Protein AF-A0A972B6D1-F1 (afdb_monomer)

Solvent-accessible surface area (backbone atoms only — not comparable to full-atom values): 11052 Å² total; per-residue (Å²): 121,69,66,64,56,53,55,52,52,54,53,53,54,54,52,55,59,58,60,70,69,70,82,72,85,88,87,78,94,74,92,80,85,84,88,83,87,83,84,87,82,92,78,93,71,96,64,94,57,68,57,58,54,57,48,50,53,50,51,52,50,50,52,46,38,72,76,44,68,79,51,44,79,60,34,70,51,78,43,52,58,64,75,78,86,52,78,22,39,41,32,36,36,33,47,81,92,51,95,49,49,39,29,39,34,40,38,48,99,83,47,77,48,77,48,63,80,31,78,85,52,83,37,34,33,55,61,54,59,47,75,17,59,45,81,41,86,81,72,64,29,43,37,38,32,33,23,33,67,87,54,51,26,30,34,41,33,39,38,35,56,48,62,42,80,91,76,67,41,79,46,77,48,79,48,78,40,84,76,43,81,41,128

Radius of gyration: 24.08 Å; Cα contacts (8 Å, |Δi|>4): 270; chains: 1; bounding box: 60×71×48 Å

Nearest PDB structures (foldseek):
  7nsr-assembly1_A  TM=3.237E-01  e=6.252E-01  Homo sapiens
  6l77-assembly1_A  TM=2.929E-01  e=1.179E+00  Brassica napus
  5a0o-assembly1_S  TM=2.665E-01  e=3.391E+00  synthetic construct
  6hjl-assembly2_G  TM=2.556E-01  e=6.392E+00  synthetic construct

pLDDT: mean 78.74, std 20.41, range [26.58, 97.56]

Mean predicted aligned error: 14.57 Å

Foldseek 3Di:
DVVVVVVVVVVVVVVVVVVVVPPDDDDDDDDDDDDDDDDDDDDDDDDPPVVVVVVVVVVQVVLVCVVPVQKDFQEKDWDPQAPPPDIKMKTFIDRPVDDAWTKIWIGDPLGIDIDTPPVDPRFKDQPPGHVQWDFDVVVTWTWGWIAGNPFRWIKIKTWHWHADPVVSDIDIDIDMDGDGTHD

Structure (mmCIF, N/CA/C/O backbone):
data_AF-A0A972B6D1-F1
#
_entry.id   AF-A0A972B6D1-F1
#
loop_
_atom_site.group_PDB
_atom_site.id
_atom_site.type_symbol
_atom_site.label_atom_id
_atom_site.label_alt_id
_atom_site.label_comp_id
_atom_site.label_asym_id
_atom_site.label_entity_id
_atom_site.label_seq_id
_atom_site.pdbx_PDB_ins_code
_atom_site.Cartn_x
_atom_site.Cartn_y
_atom_site.Cartn_z
_atom_site.occupancy
_atom_site.B_iso_or_equiv
_atom_site.auth_seq_id
_atom_site.auth_comp_id
_atom_site.auth_asym_id
_atom_site.auth_atom_id
_atom_site.pdbx_PDB_model_num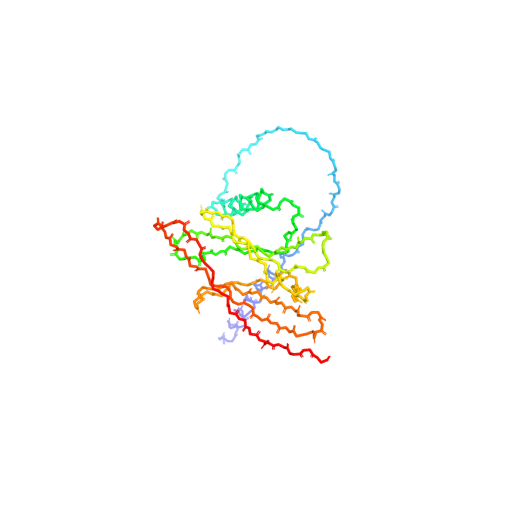
ATOM 1 N N . MET A 1 1 ? 27.428 -55.998 18.112 1.00 59.09 1 MET A N 1
ATOM 2 C CA . MET A 1 1 ? 28.383 -54.966 17.627 1.00 59.09 1 MET A CA 1
ATOM 3 C C . MET A 1 1 ? 27.741 -53.833 16.810 1.00 59.09 1 MET A C 1
ATOM 5 O O . MET A 1 1 ? 28.261 -52.728 16.853 1.00 59.09 1 MET A O 1
ATOM 9 N N . LYS A 1 2 ? 26.613 -54.050 16.109 1.00 61.47 2 LYS A N 1
ATOM 10 C CA . LYS A 1 2 ? 25.928 -53.006 15.311 1.00 61.47 2 LYS A CA 1
ATOM 11 C C . LYS A 1 2 ? 25.292 -51.876 16.147 1.00 61.47 2 LYS A C 1
ATOM 13 O O . LYS A 1 2 ? 25.362 -50.722 15.753 1.00 61.47 2 LYS A O 1
ATOM 18 N N . ILE A 1 3 ? 24.789 -52.188 17.343 1.00 65.12 3 ILE A N 1
ATOM 19 C CA . ILE A 1 3 ? 24.125 -51.215 18.236 1.00 65.12 3 ILE A CA 1
ATOM 20 C C . ILE A 1 3 ? 25.090 -50.122 18.734 1.00 65.12 3 ILE A C 1
ATOM 22 O O . ILE A 1 3 ? 24.717 -48.960 18.824 1.00 65.12 3 ILE A O 1
ATOM 26 N N . ARG A 1 4 ? 26.367 -50.461 18.971 1.00 66.50 4 ARG A N 1
ATOM 27 C CA . ARG A 1 4 ? 27.382 -49.482 19.404 1.00 66.50 4 ARG A CA 1
ATOM 28 C C . ARG A 1 4 ? 27.719 -48.454 18.318 1.00 66.50 4 ARG A C 1
ATOM 30 O O . ARG A 1 4 ? 28.012 -47.314 18.645 1.00 66.50 4 ARG A O 1
ATOM 37 N N . LYS A 1 5 ? 27.641 -48.840 17.037 1.00 70.00 5 LYS A N 1
ATOM 38 C CA . LYS A 1 5 ? 27.845 -47.917 15.908 1.00 70.00 5 LYS A CA 1
ATOM 39 C C . LYS A 1 5 ? 26.656 -46.971 15.727 1.00 70.00 5 LYS A C 1
ATOM 41 O O . LYS A 1 5 ? 26.864 -45.809 15.412 1.00 70.00 5 LYS A O 1
ATOM 46 N N . LEU A 1 6 ? 25.438 -47.452 15.984 1.00 73.75 6 LEU A N 1
ATOM 47 C CA . LEU A 1 6 ? 24.231 -46.628 15.911 1.00 73.75 6 LEU A CA 1
ATOM 48 C C . LEU A 1 6 ? 24.210 -45.551 17.008 1.00 73.75 6 LEU A C 1
ATOM 50 O O . LEU A 1 6 ? 23.924 -44.396 16.720 1.00 73.75 6 LEU A O 1
ATOM 54 N N . LEU A 1 7 ? 24.599 -45.907 18.238 1.00 73.12 7 LEU A N 1
ATOM 55 C CA . LEU A 1 7 ? 24.699 -44.953 19.351 1.00 73.12 7 LEU A CA 1
ATOM 56 C C . LEU A 1 7 ? 25.758 -43.866 19.110 1.00 73.12 7 LEU A C 1
ATOM 58 O O . LEU A 1 7 ? 25.529 -42.712 19.455 1.00 73.12 7 LEU A O 1
ATOM 62 N N . LEU A 1 8 ? 26.885 -44.211 18.477 1.00 74.94 8 LEU A N 1
ATOM 63 C CA . LEU A 1 8 ? 27.935 -43.242 18.147 1.00 74.94 8 LEU A CA 1
ATOM 64 C C . LEU A 1 8 ? 27.463 -42.211 17.106 1.00 74.94 8 LEU A C 1
ATOM 66 O O . LEU A 1 8 ? 27.764 -41.030 17.234 1.00 74.94 8 LEU A O 1
ATOM 70 N N . ILE A 1 9 ? 26.700 -42.646 16.098 1.00 77.88 9 ILE A N 1
ATOM 71 C CA . ILE A 1 9 ? 26.164 -41.757 15.054 1.00 77.88 9 ILE A CA 1
ATOM 72 C C . ILE A 1 9 ? 25.132 -40.790 15.645 1.00 77.88 9 ILE A C 1
ATOM 74 O O . ILE A 1 9 ? 25.196 -39.595 15.372 1.00 77.88 9 ILE A O 1
ATOM 78 N N . ILE A 1 10 ? 24.230 -41.286 16.500 1.00 78.38 10 ILE A N 1
ATOM 79 C CA . ILE A 1 10 ? 23.239 -40.441 17.185 1.00 78.38 10 ILE A CA 1
ATOM 80 C C . ILE A 1 10 ? 23.941 -39.384 18.048 1.00 78.38 10 ILE A C 1
ATOM 82 O O . ILE A 1 10 ? 23.566 -38.217 18.000 1.00 78.38 10 ILE A O 1
ATOM 86 N N . PHE A 1 11 ? 25.004 -39.769 18.763 1.00 78.62 11 PHE A N 1
ATOM 87 C CA . PHE A 1 11 ? 25.774 -38.854 19.607 1.00 78.62 11 PHE A CA 1
ATOM 88 C C . PHE A 1 11 ? 26.452 -37.725 18.808 1.00 78.62 11 PHE A C 1
ATOM 90 O O . PHE A 1 11 ? 26.425 -36.570 19.234 1.00 78.62 11 PHE A O 1
ATOM 97 N N . ILE A 1 12 ? 27.003 -38.030 17.626 1.00 79.56 12 ILE A N 1
ATOM 98 C CA . ILE A 1 12 ? 27.625 -37.026 16.745 1.00 79.56 12 ILE A CA 1
ATOM 99 C C . ILE A 1 12 ? 26.576 -36.039 16.214 1.00 79.56 12 ILE A C 1
ATOM 101 O O . ILE A 1 12 ? 26.820 -34.834 16.219 1.00 79.56 12 ILE A O 1
ATOM 105 N N . ILE A 1 13 ? 25.395 -36.523 15.814 1.00 78.00 13 ILE A N 1
ATOM 106 C CA . ILE A 1 13 ? 24.314 -35.659 15.313 1.00 78.00 13 ILE A CA 1
ATOM 107 C C . ILE A 1 13 ? 23.830 -34.696 16.407 1.00 78.00 13 ILE A C 1
ATOM 109 O O . ILE A 1 13 ? 23.645 -33.512 16.130 1.00 78.00 13 ILE A O 1
ATOM 113 N N . THR A 1 14 ? 23.704 -35.146 17.661 1.00 72.94 14 THR A N 1
ATOM 114 C CA . THR A 1 14 ? 23.328 -34.247 18.767 1.00 72.94 14 THR A CA 1
ATOM 115 C C . THR A 1 14 ? 24.369 -33.168 19.064 1.00 72.94 14 THR A C 1
ATOM 117 O O . THR A 1 14 ? 23.971 -32.069 19.431 1.00 72.94 14 THR A O 1
ATOM 120 N N . ILE A 1 15 ? 25.668 -33.436 18.872 1.00 74.81 15 ILE A N 1
ATOM 121 C CA . ILE A 1 15 ? 26.725 -32.419 19.045 1.00 74.81 15 ILE A CA 1
ATOM 122 C C . ILE A 1 15 ? 26.647 -31.343 17.954 1.00 74.81 15 ILE A C 1
ATOM 124 O O . ILE A 1 15 ? 26.843 -30.164 18.236 1.00 74.81 15 ILE A O 1
ATOM 128 N N . ILE A 1 16 ? 26.348 -31.729 16.710 1.00 69.75 16 ILE A N 1
ATOM 129 C CA . ILE A 1 16 ? 26.222 -30.770 15.602 1.00 69.75 16 ILE A CA 1
ATOM 130 C C . ILE A 1 16 ? 25.038 -29.827 15.848 1.00 69.75 16 ILE A C 1
ATOM 132 O O . ILE A 1 16 ? 25.172 -28.620 15.664 1.00 69.75 16 ILE A O 1
ATOM 136 N N . ILE A 1 17 ? 23.912 -30.354 16.338 1.00 67.50 17 ILE A N 1
ATOM 137 C CA . ILE A 1 17 ? 22.717 -29.549 16.628 1.00 67.50 17 ILE A CA 1
ATOM 138 C C . ILE A 1 17 ? 22.971 -28.550 17.771 1.00 67.50 17 ILE A C 1
ATOM 140 O O . ILE A 1 17 ? 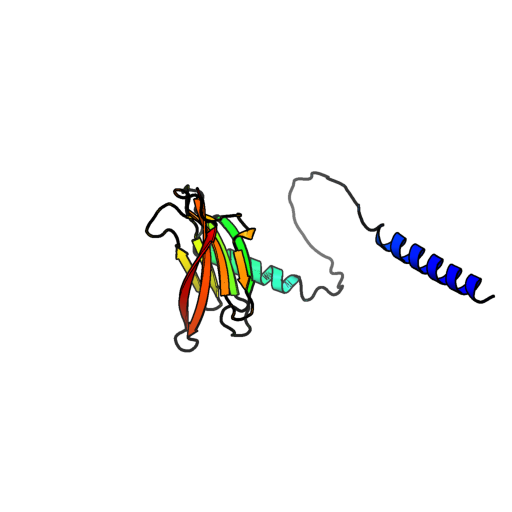22.483 -27.426 17.698 1.00 67.50 17 ILE A O 1
ATOM 144 N N . THR A 1 18 ? 23.760 -28.891 18.799 1.00 62.25 18 THR A N 1
ATOM 145 C CA . THR A 1 18 ? 24.068 -27.947 19.891 1.00 62.25 18 THR A CA 1
ATOM 146 C C . THR A 1 18 ? 25.038 -26.831 19.496 1.00 62.25 18 THR A C 1
ATOM 148 O O . THR A 1 18 ? 24.938 -25.744 20.061 1.00 62.25 18 THR A O 1
ATOM 151 N N . ILE A 1 19 ? 25.923 -27.038 18.513 1.00 62.19 19 ILE A N 1
ATOM 152 C CA . ILE A 1 19 ? 26.834 -25.985 18.014 1.00 62.19 19 ILE A CA 1
ATOM 153 C C . ILE A 1 19 ? 26.069 -24.901 17.231 1.00 62.19 19 ILE A C 1
ATOM 155 O O . ILE A 1 19 ? 26.447 -23.730 17.263 1.00 62.19 19 ILE A O 1
ATOM 159 N N . SER A 1 20 ? 24.950 -25.241 16.584 1.00 57.19 20 SER A N 1
ATOM 160 C CA . SER A 1 20 ? 24.131 -24.266 15.847 1.00 57.19 20 SER A CA 1
ATOM 161 C C . SER A 1 20 ? 23.360 -23.286 16.746 1.00 57.19 20 SER A C 1
ATOM 163 O O . SER A 1 20 ? 22.883 -22.271 16.251 1.00 57.19 20 SER A O 1
ATOM 165 N N . ILE A 1 21 ? 23.259 -23.541 18.057 1.00 57.41 21 ILE A N 1
ATOM 166 C CA . ILE A 1 21 ? 22.501 -22.696 19.004 1.00 57.41 21 ILE A CA 1
ATOM 167 C C . ILE A 1 21 ? 23.409 -21.647 19.687 1.00 57.41 21 ILE A C 1
ATOM 169 O O . ILE A 1 21 ? 22.928 -20.774 20.400 1.00 57.41 21 ILE A O 1
ATOM 173 N N . THR A 1 22 ? 24.728 -21.655 19.447 1.00 52.31 22 THR A N 1
ATOM 174 C CA . THR A 1 22 ? 25.667 -20.689 20.062 1.00 52.31 22 THR A CA 1
ATOM 175 C C . THR A 1 22 ? 25.942 -19.421 19.241 1.00 52.31 22 THR A C 1
ATOM 177 O O . THR A 1 22 ? 26.887 -18.704 19.550 1.00 52.31 22 THR A O 1
ATOM 180 N N . PHE A 1 23 ? 25.114 -19.086 18.244 1.00 49.72 23 PHE A N 1
ATOM 181 C CA . PHE A 1 23 ? 25.188 -17.801 17.522 1.00 49.72 23 PHE A CA 1
ATOM 182 C C . PHE A 1 23 ? 24.052 -16.828 17.885 1.00 49.72 23 PHE A C 1
ATOM 184 O O . PHE A 1 23 ? 23.516 -16.117 17.042 1.00 49.72 23 PHE A O 1
ATOM 191 N N . THR A 1 24 ? 23.716 -16.738 19.172 1.00 53.75 24 THR A N 1
ATOM 192 C CA . THR A 1 24 ? 23.087 -15.531 19.730 1.00 53.75 24 THR A CA 1
ATOM 193 C C . THR A 1 24 ? 24.062 -14.823 20.657 1.00 53.75 24 THR A C 1
ATOM 195 O O . THR A 1 24 ? 24.475 -15.393 21.664 1.00 53.75 24 THR A O 1
ATOM 198 N N . GLY A 1 25 ? 24.333 -13.551 20.363 1.00 39.06 25 GLY A N 1
ATOM 199 C CA . GLY A 1 25 ? 24.637 -12.564 21.396 1.00 39.06 25 GLY A CA 1
ATOM 200 C C . GLY A 1 25 ? 26.016 -11.924 21.310 1.00 39.06 25 GLY A C 1
ATOM 201 O O . GLY A 1 25 ? 26.947 -12.365 21.973 1.00 39.06 25 GLY A O 1
ATOM 202 N N . CYS A 1 26 ? 26.097 -10.782 20.625 1.00 36.19 26 CYS A N 1
ATOM 203 C CA . CYS A 1 26 ? 26.967 -9.707 21.088 1.00 36.19 26 CYS A CA 1
ATOM 204 C C . CYS A 1 26 ? 26.104 -8.470 21.342 1.00 36.19 26 CYS A C 1
ATOM 206 O O . CYS A 1 26 ? 25.612 -7.815 20.428 1.00 36.19 26 CYS A O 1
ATOM 208 N N . ASN A 1 27 ? 25.865 -8.242 22.628 1.00 38.88 27 ASN A N 1
ATOM 209 C CA . ASN A 1 27 ? 25.226 -7.073 23.197 1.00 38.88 27 ASN A CA 1
ATOM 210 C C . ASN A 1 27 ? 26.326 -6.026 23.422 1.00 38.88 27 ASN A C 1
ATOM 212 O O . ASN A 1 27 ? 27.269 -6.316 24.156 1.00 38.88 27 ASN A O 1
ATOM 216 N N . SER A 1 28 ? 26.192 -4.814 22.887 1.00 40.41 28 SER A N 1
ATOM 217 C CA . SER A 1 28 ? 26.729 -3.619 23.551 1.00 40.41 28 SER A CA 1
ATOM 218 C C . SER A 1 28 ? 26.107 -2.356 22.969 1.00 40.41 28 SER A C 1
ATOM 220 O O . SER A 1 28 ? 26.470 -1.880 21.897 1.00 40.41 28 SER A O 1
ATOM 222 N N . SER A 1 29 ? 25.176 -1.798 23.730 1.00 43.12 29 SER A N 1
ATOM 223 C CA . SER A 1 29 ? 24.800 -0.395 23.678 1.00 43.12 29 SER A CA 1
ATOM 224 C C . SER A 1 29 ? 26.009 0.484 24.011 1.00 43.12 29 SER A C 1
ATOM 226 O O . SER A 1 29 ? 26.477 0.471 25.151 1.00 43.12 29 SER A O 1
ATOM 228 N N . GLU A 1 30 ? 26.460 1.297 23.060 1.00 34.62 30 GLU A N 1
ATOM 229 C CA . GLU A 1 30 ? 27.302 2.459 23.336 1.00 34.62 30 GLU A CA 1
ATOM 230 C C . GLU A 1 30 ? 26.741 3.674 22.589 1.00 34.62 30 GLU A C 1
ATOM 232 O O . GLU A 1 30 ? 26.621 3.693 21.366 1.00 34.62 30 GLU A O 1
ATOM 237 N N . LYS A 1 31 ? 26.360 4.697 23.360 1.00 37.62 31 LYS A N 1
ATOM 238 C CA . LYS A 1 31 ? 26.102 6.048 22.860 1.00 37.62 31 LYS A CA 1
ATOM 239 C C . LYS A 1 31 ? 27.368 6.578 22.188 1.00 37.62 31 LYS A C 1
ATOM 241 O O . LYS A 1 31 ? 28.419 6.557 22.826 1.00 37.62 31 LYS A O 1
ATOM 246 N N . ARG A 1 32 ? 27.234 7.216 21.024 1.00 31.44 32 ARG A N 1
ATOM 247 C CA . ARG A 1 32 ? 28.057 8.379 20.663 1.00 31.44 32 ARG A CA 1
ATOM 248 C C . ARG A 1 32 ? 27.376 9.238 19.604 1.00 31.44 32 ARG A C 1
ATOM 250 O O . ARG A 1 32 ? 26.937 8.765 18.567 1.00 31.44 32 ARG A O 1
ATOM 257 N N . GLU A 1 33 ? 27.301 10.513 19.939 1.00 29.59 33 GLU A N 1
ATOM 258 C CA . GLU A 1 33 ? 26.992 11.635 19.070 1.00 29.59 33 GLU A CA 1
ATOM 259 C C . GLU A 1 33 ? 28.315 12.150 18.451 1.00 29.59 33 GLU A C 1
ATOM 261 O O . GLU A 1 33 ? 29.380 11.937 19.036 1.00 29.59 33 GLU A O 1
AT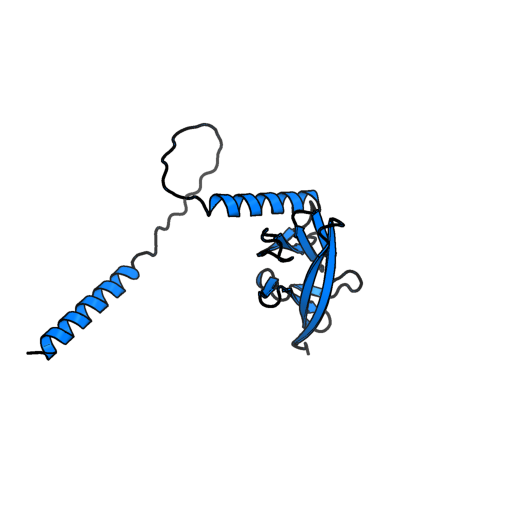OM 266 N N . ILE A 1 34 ? 28.197 12.910 17.351 1.00 32.75 34 ILE A N 1
ATOM 267 C CA . ILE A 1 34 ? 29.149 13.893 16.776 1.00 32.75 34 ILE A CA 1
ATOM 268 C C . ILE A 1 34 ? 29.974 13.474 15.527 1.00 32.75 34 ILE A C 1
ATOM 270 O O . ILE A 1 34 ? 30.977 12.779 15.613 1.00 32.75 34 ILE A O 1
ATOM 274 N N . ILE A 1 35 ? 29.534 14.034 14.384 1.00 34.88 35 ILE A N 1
ATOM 275 C CA . ILE A 1 35 ? 30.252 14.811 13.337 1.00 34.88 35 ILE A CA 1
ATOM 276 C C . ILE A 1 35 ? 31.597 14.283 12.782 1.00 34.88 35 ILE A C 1
ATOM 278 O O . ILE A 1 35 ? 32.602 14.269 13.481 1.00 34.88 35 ILE A O 1
ATOM 282 N N . GLY A 1 36 ? 31.656 14.145 11.445 1.00 26.58 36 GLY A N 1
ATOM 283 C CA . GLY A 1 36 ? 32.774 14.687 10.650 1.00 26.58 36 GLY A CA 1
ATOM 284 C C . GLY A 1 36 ? 33.627 13.714 9.824 1.00 26.58 36 GLY A C 1
ATOM 285 O O . GLY A 1 36 ? 34.559 13.121 10.341 1.00 26.58 36 GLY A O 1
ATOM 286 N N . ASN A 1 37 ? 33.362 13.713 8.512 1.00 30.08 37 ASN A N 1
ATOM 287 C CA . ASN A 1 37 ? 34.279 13.627 7.363 1.00 30.08 37 ASN A CA 1
ATOM 288 C C . ASN A 1 37 ? 35.356 12.524 7.209 1.00 30.08 37 ASN A C 1
ATOM 290 O O . ASN A 1 37 ? 36.312 12.419 7.966 1.00 30.08 37 ASN A O 1
ATOM 294 N N . ASN A 1 38 ? 35.295 11.966 5.991 1.00 30.98 38 ASN A N 1
ATOM 295 C CA . ASN A 1 38 ? 36.375 11.580 5.071 1.00 30.98 38 ASN A CA 1
ATOM 296 C C . ASN A 1 38 ? 37.061 10.206 5.198 1.00 30.98 38 ASN A C 1
ATOM 298 O O . ASN A 1 38 ? 38.017 10.016 5.936 1.00 30.98 38 ASN A O 1
ATOM 302 N N . SER A 1 39 ? 36.643 9.364 4.243 1.00 33.56 39 SER A N 1
ATOM 303 C CA . SER A 1 39 ? 37.447 8.655 3.231 1.00 33.56 39 SER A CA 1
ATOM 304 C C . SER A 1 39 ? 38.296 7.435 3.601 1.00 33.56 39 SER A C 1
ATOM 306 O O . SER A 1 39 ? 39.129 7.476 4.497 1.00 33.56 39 SER A O 1
ATOM 308 N N . SER A 1 40 ? 38.151 6.456 2.694 1.00 36.91 40 SER A N 1
ATOM 309 C CA . SER A 1 40 ? 39.043 5.356 2.293 1.00 36.91 40 SER A CA 1
ATOM 310 C C . SER A 1 40 ? 39.259 4.223 3.296 1.00 36.91 40 SER A C 1
ATOM 312 O O . SER A 1 40 ? 39.967 4.391 4.275 1.00 36.91 40 SER A O 1
ATOM 314 N N . GLU A 1 41 ? 38.739 3.033 2.992 1.00 33.09 41 GLU A N 1
ATOM 315 C CA . GLU A 1 41 ? 39.438 2.027 2.175 1.00 33.09 41 GLU A CA 1
ATOM 316 C C . GLU A 1 41 ? 38.469 0.899 1.777 1.00 33.09 41 GLU A C 1
ATOM 318 O O . GLU A 1 41 ? 37.684 0.410 2.585 1.00 33.09 41 GLU A O 1
ATOM 323 N N . GLU A 1 42 ? 38.501 0.527 0.495 1.00 35.44 42 GLU A N 1
ATOM 324 C CA . GLU A 1 42 ? 37.781 -0.618 -0.061 1.00 35.44 42 GLU A CA 1
ATOM 325 C C . GLU A 1 42 ? 38.370 -1.930 0.473 1.00 35.44 42 GLU A C 1
ATOM 327 O O . GLU A 1 42 ? 39.548 -2.220 0.265 1.00 35.44 42 GLU A O 1
ATOM 332 N N . VAL A 1 43 ? 37.518 -2.783 1.040 1.00 35.62 43 VAL A N 1
ATOM 333 C CA . VAL A 1 43 ? 37.725 -4.235 1.047 1.00 35.62 43 VAL A CA 1
ATOM 334 C C . VAL A 1 43 ? 36.503 -4.853 0.380 1.00 35.62 43 VAL A C 1
ATOM 336 O O . VAL A 1 43 ? 35.390 -4.784 0.891 1.00 35.62 43 VAL A O 1
ATOM 339 N N . LYS A 1 44 ? 36.724 -5.390 -0.821 1.00 44.41 44 LYS A N 1
ATOM 340 C CA . LYS A 1 44 ? 35.732 -6.092 -1.635 1.00 44.41 44 LYS A CA 1
ATOM 341 C C . LYS A 1 44 ? 35.500 -7.487 -1.065 1.00 44.41 44 LYS A C 1
ATOM 343 O O . LYS A 1 44 ? 36.345 -8.357 -1.257 1.00 44.41 44 LYS A O 1
ATOM 348 N N . GLU A 1 45 ? 34.334 -7.712 -0.476 1.00 35.00 45 GLU A N 1
ATOM 349 C CA . GLU A 1 45 ? 33.721 -9.037 -0.394 1.00 35.00 45 GLU A CA 1
ATOM 350 C C . GLU A 1 45 ? 32.243 -8.938 -0.805 1.00 35.00 45 GLU A C 1
ATOM 352 O O . GLU A 1 45 ? 31.505 -8.079 -0.343 1.00 35.00 45 GLU A O 1
ATOM 357 N N . ASN A 1 46 ? 31.887 -9.789 -1.769 1.00 44.09 46 ASN A N 1
ATOM 358 C CA . ASN A 1 46 ? 30.589 -10.040 -2.402 1.00 44.09 46 ASN A CA 1
ATOM 359 C C . ASN A 1 46 ? 29.322 -9.620 -1.626 1.00 44.09 46 ASN A C 1
ATOM 361 O O . ASN A 1 46 ? 28.845 -10.381 -0.789 1.00 44.09 46 ASN A O 1
ATOM 365 N N . ASP A 1 47 ? 28.706 -8.501 -2.028 1.00 36.69 47 ASP A N 1
ATOM 366 C CA . ASP A 1 47 ? 27.398 -8.056 -1.515 1.00 36.69 47 ASP A CA 1
ATOM 367 C C . ASP A 1 47 ? 26.524 -7.424 -2.627 1.00 36.69 47 ASP A C 1
ATOM 369 O O . ASP A 1 47 ? 26.085 -6.275 -2.559 1.00 36.69 47 ASP A O 1
ATOM 373 N N . PHE A 1 48 ? 26.353 -8.152 -3.738 1.00 43.50 48 PHE A N 1
ATOM 374 C CA . PHE A 1 48 ? 25.770 -7.632 -4.990 1.00 43.50 48 PHE A CA 1
ATOM 375 C C . PHE A 1 48 ? 24.262 -7.914 -5.149 1.00 43.50 48 PHE A C 1
ATOM 377 O O . PHE A 1 48 ? 23.792 -8.191 -6.243 1.00 43.50 48 PHE A O 1
ATOM 384 N N . SER A 1 49 ? 23.495 -7.912 -4.060 1.00 53.50 49 SER A N 1
ATOM 385 C CA . SER A 1 49 ? 22.023 -8.016 -4.140 1.00 53.50 49 SER A CA 1
ATOM 386 C C . SER A 1 49 ? 21.324 -7.210 -3.052 1.00 53.50 49 SER A C 1
ATOM 388 O O . SER A 1 49 ? 20.299 -6.603 -3.319 1.00 53.50 49 SER A O 1
ATOM 390 N N . LEU A 1 50 ? 21.918 -7.088 -1.861 1.00 54.97 50 LEU A N 1
ATOM 391 C CA . LEU A 1 50 ? 21.339 -6.269 -0.792 1.00 54.97 50 LEU A CA 1
ATOM 392 C C . LEU A 1 50 ? 21.440 -4.761 -1.066 1.00 54.97 50 LEU A C 1
ATOM 394 O O . LEU A 1 50 ? 20.600 -3.993 -0.606 1.00 54.97 50 LEU A O 1
ATOM 398 N N . ASN A 1 51 ? 22.456 -4.318 -1.810 1.00 61.41 51 ASN A N 1
ATOM 399 C CA . ASN A 1 51 ? 22.656 -2.895 -2.087 1.00 61.41 51 ASN A CA 1
ATOM 400 C C . ASN A 1 51 ? 21.661 -2.334 -3.109 1.00 61.41 51 ASN A C 1
ATOM 402 O O . ASN A 1 51 ? 21.249 -1.181 -2.971 1.00 61.41 51 ASN A O 1
ATOM 406 N N . ASP A 1 52 ? 21.261 -3.141 -4.091 1.00 70.25 52 ASP A N 1
ATOM 407 C CA . ASP A 1 52 ? 20.379 -2.704 -5.174 1.00 70.25 52 ASP A CA 1
ATOM 408 C C . ASP A 1 52 ? 18.932 -2.572 -4.673 1.00 70.25 52 ASP A C 1
ATOM 410 O O . ASP A 1 52 ? 18.321 -1.518 -4.857 1.00 70.25 52 ASP A O 1
ATOM 414 N N . ASP A 1 53 ? 18.436 -3.552 -3.908 1.00 72.94 53 ASP A N 1
ATOM 415 C CA . ASP A 1 53 ? 17.092 -3.511 -3.311 1.00 72.94 53 ASP A CA 1
ATOM 416 C C . ASP A 1 53 ? 16.952 -2.356 -2.308 1.00 72.94 53 ASP A C 1
ATOM 418 O O . ASP A 1 53 ? 15.981 -1.595 -2.326 1.00 72.94 53 ASP A O 1
ATOM 422 N N . VAL A 1 54 ? 17.962 -2.155 -1.452 1.00 82.62 54 VAL A N 1
ATOM 423 C CA . VAL A 1 54 ? 17.980 -1.034 -0.497 1.00 82.62 54 VAL A CA 1
ATOM 424 C C . VAL A 1 54 ? 18.053 0.312 -1.223 1.00 82.62 54 VAL A C 1
ATOM 426 O O . VAL A 1 54 ? 17.510 1.304 -0.725 1.00 82.62 54 VAL A O 1
ATOM 429 N N . SER A 1 55 ? 18.715 0.373 -2.382 1.00 88.81 55 SER A N 1
ATOM 430 C CA . SER A 1 55 ? 18.762 1.582 -3.206 1.00 88.81 55 SER A CA 1
ATOM 431 C C . SER A 1 55 ? 17.404 1.880 -3.840 1.00 88.81 55 SER A C 1
ATOM 433 O O . SER A 1 55 ? 16.943 3.020 -3.754 1.00 88.81 55 SER A O 1
ATOM 435 N N . LEU A 1 56 ? 16.744 0.872 -4.414 1.00 92.44 56 LEU A N 1
ATOM 436 C CA . LEU A 1 56 ? 15.446 1.027 -5.071 1.00 92.44 56 LEU A CA 1
ATOM 437 C C . LEU A 1 56 ? 14.350 1.426 -4.076 1.00 92.44 56 LEU A C 1
ATOM 439 O O . LEU A 1 56 ? 13.613 2.383 -4.311 1.00 92.44 56 LEU A O 1
ATOM 443 N N . ILE A 1 57 ? 14.303 0.773 -2.910 1.00 95.31 57 ILE A N 1
ATOM 444 C CA . ILE A 1 57 ? 13.355 1.119 -1.842 1.00 95.31 57 ILE A CA 1
ATOM 445 C C . ILE A 1 57 ? 13.514 2.589 -1.434 1.00 95.31 57 ILE A C 1
ATOM 447 O O . ILE A 1 57 ? 12.525 3.309 -1.314 1.00 95.31 57 ILE A O 1
ATOM 451 N N . LYS A 1 58 ? 14.753 3.062 -1.242 1.00 95.62 58 LYS A N 1
ATOM 452 C CA . LYS A 1 58 ? 15.015 4.466 -0.883 1.00 95.62 58 LYS A CA 1
ATOM 453 C C . LYS A 1 58 ? 14.621 5.428 -1.995 1.00 95.62 58 LYS A C 1
ATOM 455 O O . LYS A 1 58 ? 14.095 6.501 -1.708 1.00 95.62 58 LYS A O 1
ATOM 460 N N . GLU A 1 59 ? 14.889 5.074 -3.249 1.00 95.38 59 GLU A N 1
ATOM 461 C CA . GLU A 1 59 ? 14.442 5.859 -4.399 1.00 95.38 59 GLU A CA 1
ATOM 462 C C . GLU A 1 59 ? 12.922 6.029 -4.365 1.00 95.38 59 GLU A C 1
ATOM 464 O O . GLU A 1 59 ? 12.417 7.151 -4.453 1.00 95.38 59 GLU A O 1
ATOM 469 N N . TYR A 1 60 ? 12.187 4.937 -4.170 1.00 97.06 60 TYR A N 1
ATOM 470 C CA . TYR A 1 60 ? 10.732 4.975 -4.167 1.00 97.06 60 TYR A CA 1
ATOM 471 C C . TYR A 1 60 ? 10.179 5.689 -2.927 1.00 97.06 60 TYR A C 1
ATOM 473 O O . TYR A 1 60 ? 9.204 6.429 -3.038 1.00 97.06 60 TYR A O 1
ATOM 481 N N . GLU A 1 61 ? 10.825 5.581 -1.764 1.00 96.94 61 GLU A N 1
ATOM 482 C CA . GLU A 1 61 ? 10.465 6.381 -0.586 1.00 96.94 61 GLU A CA 1
ATOM 483 C C . GLU A 1 61 ? 10.664 7.877 -0.827 1.00 96.94 61 GLU A C 1
ATOM 485 O O . GLU A 1 61 ? 9.829 8.687 -0.425 1.00 96.94 61 GLU A O 1
ATOM 490 N N . ASN A 1 62 ? 11.739 8.262 -1.513 1.00 96.19 62 ASN A N 1
ATOM 491 C CA . ASN A 1 62 ? 11.950 9.659 -1.876 1.00 96.19 62 ASN A CA 1
ATOM 492 C C . ASN A 1 62 ? 10.858 10.138 -2.836 1.00 96.19 62 ASN A C 1
ATOM 494 O O . ASN A 1 62 ? 10.267 11.188 -2.595 1.00 96.19 62 ASN A O 1
ATOM 498 N N . ARG A 1 63 ? 10.506 9.339 -3.852 1.00 96.44 63 ARG A N 1
ATOM 499 C CA . ARG A 1 63 ? 9.388 9.642 -4.766 1.00 96.44 63 ARG A CA 1
ATOM 500 C C . ARG A 1 63 ? 8.060 9.782 -4.017 1.00 96.44 63 ARG A C 1
ATOM 502 O O . ARG A 1 63 ? 7.297 10.702 -4.304 1.00 96.44 63 ARG A O 1
ATOM 509 N N . PHE A 1 64 ? 7.802 8.926 -3.023 1.00 96.69 64 PHE A N 1
ATOM 510 C CA . PHE A 1 64 ? 6.644 9.061 -2.136 1.00 96.69 64 PHE A CA 1
ATOM 511 C C . PHE A 1 64 ? 6.648 10.408 -1.417 1.00 96.69 64 PHE A C 1
ATOM 513 O O . PHE A 1 64 ? 5.640 11.106 -1.422 1.00 96.69 64 PHE A O 1
ATOM 520 N N . LYS A 1 65 ? 7.774 10.789 -0.807 1.00 96.38 65 LYS A N 1
ATOM 521 C CA . LYS A 1 65 ? 7.896 12.038 -0.042 1.00 96.38 65 LYS A CA 1
ATOM 522 C C . LYS A 1 65 ? 7.868 13.282 -0.925 1.00 96.38 65 LYS A C 1
ATOM 524 O O . LYS A 1 65 ? 7.394 14.321 -0.483 1.00 96.38 65 LYS A O 1
ATOM 529 N N . GLU A 1 66 ? 8.322 13.200 -2.167 1.00 96.31 66 GLU A N 1
ATOM 530 C CA . GLU A 1 66 ? 8.146 14.279 -3.141 1.00 96.31 66 GLU A CA 1
ATOM 531 C C . GLU A 1 66 ? 6.672 14.447 -3.531 1.00 96.31 66 GLU A C 1
ATOM 533 O O . GLU A 1 66 ? 6.189 15.574 -3.650 1.00 96.31 66 GLU A O 1
ATOM 538 N N . TYR A 1 67 ? 5.947 13.336 -3.686 1.00 95.25 67 TYR A N 1
ATOM 539 C CA . TYR A 1 67 ? 4.526 13.334 -4.032 1.00 95.25 67 TYR A CA 1
ATOM 540 C C . TYR A 1 67 ? 3.621 13.736 -2.850 1.00 95.25 67 TYR A C 1
ATOM 542 O O . TYR A 1 67 ? 2.670 14.498 -3.023 1.00 95.25 67 TYR A O 1
ATOM 550 N N . LEU A 1 68 ? 3.930 13.255 -1.642 1.00 93.75 68 LEU A N 1
ATOM 551 C CA . LEU A 1 68 ? 3.149 13.393 -0.408 1.00 93.75 68 LEU A CA 1
ATOM 552 C C . LEU A 1 68 ? 4.070 13.695 0.801 1.00 93.75 68 LEU A C 1
ATOM 554 O O . LEU A 1 68 ? 4.305 12.833 1.654 1.00 93.75 68 LEU A O 1
ATOM 558 N N . PRO A 1 69 ? 4.590 14.931 0.927 1.00 93.12 69 PRO A N 1
ATOM 559 C CA . PRO A 1 69 ? 5.693 15.257 1.844 1.00 93.12 69 PRO A CA 1
ATOM 560 C C . PRO A 1 69 ? 5.372 15.128 3.332 1.00 93.12 69 PRO A C 1
ATOM 562 O O . PRO A 1 69 ? 6.258 14.819 4.128 1.00 93.12 69 PRO A O 1
ATOM 565 N N . ASN A 1 70 ? 4.114 15.341 3.713 1.00 92.19 70 ASN A N 1
ATOM 566 C CA . ASN A 1 70 ? 3.700 15.377 5.117 1.00 92.19 70 ASN A CA 1
ATOM 567 C C . ASN A 1 70 ? 3.107 14.050 5.612 1.00 92.19 70 ASN A C 1
ATOM 569 O O . ASN A 1 70 ? 2.714 13.965 6.770 1.00 92.19 70 ASN A O 1
ATOM 573 N N . MET A 1 71 ? 3.030 13.033 4.751 1.00 92.38 71 MET A N 1
ATOM 574 C CA . MET A 1 71 ? 2.418 11.747 5.088 1.00 92.38 71 MET A CA 1
ATOM 575 C C . MET A 1 71 ? 3.415 10.821 5.781 1.00 92.38 71 MET A C 1
ATOM 577 O O . MET A 1 71 ? 4.596 10.780 5.418 1.00 92.38 71 MET A O 1
ATOM 581 N N . GLU A 1 72 ? 2.947 10.043 6.749 1.00 92.25 72 GLU A N 1
ATOM 582 C CA . GLU A 1 72 ? 3.739 9.038 7.456 1.00 92.25 72 GLU A CA 1
ATOM 583 C C . GLU A 1 72 ? 3.520 7.651 6.845 1.00 92.25 72 GLU A C 1
ATOM 585 O O . GLU A 1 72 ? 2.387 7.236 6.614 1.00 92.25 72 GLU A O 1
ATOM 590 N N . ILE A 1 73 ? 4.617 6.940 6.570 1.00 94.25 73 ILE A N 1
ATOM 591 C CA . ILE A 1 73 ? 4.577 5.570 6.050 1.00 94.25 73 ILE A CA 1
ATOM 592 C C . ILE A 1 73 ? 4.288 4.629 7.219 1.00 94.25 73 ILE A C 1
ATOM 594 O O . ILE A 1 73 ? 5.056 4.605 8.178 1.00 94.25 73 ILE A O 1
ATOM 598 N N .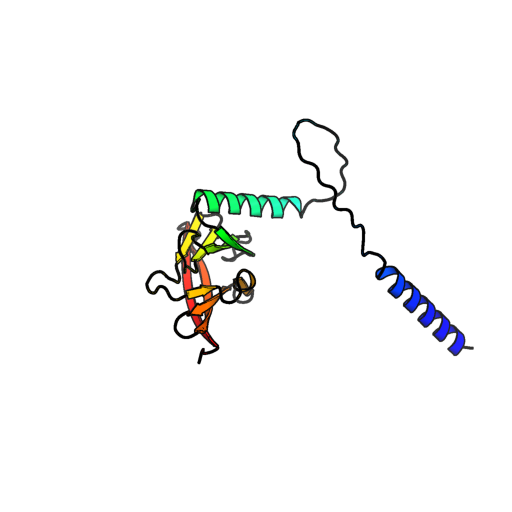 VAL A 1 74 ? 3.223 3.836 7.111 1.00 94.12 74 VAL A N 1
ATOM 599 C CA . VAL A 1 74 ? 2.879 2.790 8.088 1.00 94.12 74 VAL A CA 1
ATOM 600 C C . VAL A 1 74 ? 3.565 1.478 7.719 1.00 94.12 74 VAL A C 1
ATOM 602 O O . VAL A 1 74 ? 4.209 0.850 8.555 1.00 94.12 74 VAL A O 1
ATOM 605 N N . ALA A 1 75 ? 3.460 1.081 6.452 1.00 95.88 75 ALA A N 1
ATOM 606 C CA . ALA A 1 75 ? 4.158 -0.063 5.883 1.00 95.88 75 ALA A CA 1
ATOM 607 C C . ALA A 1 75 ? 4.311 0.089 4.376 1.00 95.88 75 ALA A C 1
ATOM 609 O O . ALA A 1 75 ? 3.658 0.923 3.743 1.00 95.88 75 ALA A O 1
ATOM 610 N N . LYS A 1 76 ? 5.193 -0.732 3.821 1.00 97.00 76 LYS A N 1
ATOM 611 C CA . LYS A 1 76 ? 5.490 -0.789 2.400 1.00 97.00 76 LYS A CA 1
ATOM 612 C C . LYS A 1 76 ? 5.873 -2.210 2.012 1.00 97.00 76 LYS A C 1
ATOM 614 O O . LYS A 1 76 ? 6.484 -2.904 2.817 1.00 97.00 76 LYS A O 1
ATOM 619 N N . GLU A 1 77 ? 5.552 -2.591 0.789 1.00 97.12 77 GLU A N 1
ATOM 620 C CA . GLU A 1 77 ? 5.917 -3.875 0.193 1.00 97.12 77 GLU A CA 1
ATOM 621 C C . GLU A 1 77 ? 6.387 -3.646 -1.245 1.00 97.12 77 GLU A C 1
ATOM 623 O O . GLU A 1 77 ? 5.899 -2.725 -1.909 1.00 97.12 77 GLU A O 1
ATOM 628 N N . MET A 1 78 ? 7.327 -4.476 -1.700 1.00 95.94 78 MET A N 1
ATOM 629 C CA . MET A 1 78 ? 7.800 -4.513 -3.087 1.00 95.94 78 MET A CA 1
ATOM 630 C C . MET A 1 78 ? 7.213 -5.746 -3.778 1.00 95.94 78 MET A C 1
ATOM 632 O O . MET A 1 78 ? 7.215 -6.827 -3.183 1.00 95.94 78 MET A O 1
ATOM 636 N N . ALA A 1 79 ? 6.678 -5.573 -4.982 1.00 95.25 79 ALA A N 1
ATOM 637 C CA . ALA A 1 79 ? 6.307 -6.673 -5.868 1.00 95.25 79 ALA A CA 1
ATOM 638 C C . ALA A 1 79 ? 6.171 -6.173 -7.313 1.00 95.25 79 ALA A C 1
ATOM 640 O O . ALA A 1 79 ? 5.835 -5.014 -7.535 1.00 95.25 79 ALA A O 1
ATOM 641 N N . ASP A 1 80 ? 6.315 -7.061 -8.295 1.00 94.44 80 ASP A N 1
ATOM 642 C CA . ASP A 1 80 ? 5.899 -6.814 -9.685 1.00 94.44 80 ASP A CA 1
ATOM 643 C C . ASP A 1 80 ? 4.360 -6.789 -9.782 1.00 94.44 80 ASP A C 1
ATOM 645 O O . ASP A 1 80 ? 3.706 -7.821 -9.973 1.00 94.44 80 ASP A O 1
ATOM 649 N N . LEU A 1 81 ? 3.750 -5.618 -9.564 1.00 94.31 81 LEU A N 1
ATOM 650 C CA . LEU A 1 81 ? 2.302 -5.499 -9.377 1.00 94.31 81 LEU A CA 1
ATOM 651 C C . LEU A 1 81 ? 1.524 -5.548 -10.700 1.00 94.31 81 LEU A C 1
ATOM 653 O O . LEU A 1 81 ? 0.336 -5.888 -10.684 1.00 94.31 81 LEU A O 1
ATOM 657 N N . ASP A 1 82 ? 2.159 -5.226 -11.831 1.00 90.44 82 ASP A N 1
ATOM 658 C CA . ASP A 1 82 ? 1.543 -5.252 -13.167 1.00 90.44 82 ASP A CA 1
ATOM 659 C C . ASP A 1 82 ? 2.111 -6.315 -14.130 1.00 90.44 82 ASP A C 1
ATOM 661 O O . ASP A 1 82 ? 1.682 -6.397 -15.289 1.00 90.44 82 ASP A O 1
ATOM 665 N N . ASN A 1 83 ? 2.955 -7.221 -13.627 1.00 90.19 83 ASN A N 1
ATOM 666 C CA . ASN A 1 83 ? 3.593 -8.313 -14.370 1.00 90.19 83 ASN A CA 1
ATOM 667 C C . ASN A 1 83 ? 4.451 -7.809 -15.543 1.00 90.19 83 ASN A C 1
ATOM 669 O O . ASN A 1 83 ? 4.392 -8.344 -16.665 1.00 90.19 83 ASN A O 1
ATOM 673 N N . ASP A 1 84 ? 5.224 -6.749 -15.326 1.00 89.75 84 ASP A N 1
ATOM 674 C CA . ASP A 1 84 ? 6.166 -6.219 -16.304 1.00 89.75 84 ASP A CA 1
ATOM 675 C C . ASP A 1 84 ? 7.636 -6.592 -16.059 1.00 89.75 84 ASP A C 1
ATOM 677 O O . ASP A 1 84 ? 8.469 -6.335 -16.938 1.00 89.75 84 ASP A O 1
ATOM 681 N N . ASN A 1 85 ? 7.902 -7.380 -15.013 1.00 90.75 85 ASN A N 1
ATOM 682 C CA . ASN A 1 85 ? 9.214 -7.787 -14.501 1.00 90.75 85 ASN A CA 1
ATOM 683 C C . ASN A 1 85 ? 10.038 -6.637 -13.899 1.00 90.75 85 ASN A C 1
ATOM 685 O O . ASN A 1 85 ? 11.263 -6.762 -13.796 1.00 90.75 85 ASN A O 1
ATOM 689 N N . GLU A 1 86 ? 9.401 -5.532 -13.522 1.00 91.50 86 GLU A N 1
ATOM 690 C CA . GLU A 1 86 ? 9.981 -4.489 -12.683 1.00 91.50 86 GLU A CA 1
ATOM 691 C C . GLU A 1 86 ? 9.259 -4.470 -11.330 1.00 91.50 86 GLU A C 1
ATOM 693 O O . GLU A 1 86 ? 8.060 -4.700 -11.235 1.00 91.50 86 GLU A O 1
ATOM 698 N N . GLU A 1 87 ? 10.011 -4.239 -10.257 1.00 94.19 87 GLU A N 1
ATOM 699 C CA . GLU A 1 87 ? 9.440 -4.149 -8.915 1.00 94.19 87 GLU A CA 1
ATOM 700 C C . GLU A 1 87 ? 8.730 -2.803 -8.736 1.00 94.19 87 GLU A C 1
ATOM 702 O O . GLU A 1 87 ? 9.332 -1.744 -8.925 1.00 94.19 87 GLU A O 1
ATOM 707 N N . ASP A 1 88 ? 7.477 -2.840 -8.298 1.00 95.44 88 ASP A N 1
ATOM 708 C CA . ASP A 1 88 ? 6.714 -1.683 -7.848 1.00 95.44 88 ASP A CA 1
ATOM 709 C C . ASP A 1 88 ? 6.698 -1.637 -6.316 1.00 95.44 88 ASP A C 1
ATOM 711 O O . ASP A 1 88 ? 6.822 -2.661 -5.645 1.00 95.44 88 ASP A O 1
ATOM 715 N N . MET A 1 89 ? 6.489 -0.453 -5.734 1.00 97.06 89 MET A N 1
ATOM 716 C CA . MET A 1 89 ? 6.241 -0.336 -4.294 1.00 97.06 89 MET A CA 1
ATOM 717 C C . MET A 1 89 ? 4.811 0.059 -4.014 1.00 97.06 89 MET A C 1
ATOM 719 O O . MET A 1 89 ? 4.299 1.047 -4.541 1.00 97.06 89 MET A O 1
ATOM 723 N N . VAL A 1 90 ? 4.199 -0.655 -3.085 1.00 97.56 90 VAL A N 1
ATOM 724 C CA . VAL A 1 90 ? 2.963 -0.229 -2.451 1.00 97.56 90 VAL A CA 1
ATOM 725 C C . VAL A 1 90 ? 3.252 0.247 -1.039 1.00 97.56 90 VAL A C 1
ATOM 727 O O . VAL A 1 90 ? 4.038 -0.354 -0.316 1.00 97.56 90 VAL A O 1
ATOM 730 N N . ILE A 1 91 ? 2.630 1.351 -0.650 1.00 96.75 91 ILE A N 1
ATOM 731 C CA . ILE A 1 91 ? 2.803 2.002 0.644 1.00 96.75 91 ILE A CA 1
ATOM 732 C C . ILE A 1 91 ? 1.425 2.209 1.243 1.00 96.75 91 ILE A C 1
ATOM 734 O O . ILE A 1 91 ? 0.578 2.840 0.616 1.00 96.75 91 ILE A O 1
ATOM 738 N N . ILE A 1 92 ? 1.217 1.766 2.477 1.00 95.06 92 ILE A N 1
ATOM 739 C CA . ILE A 1 92 ? 0.106 2.260 3.286 1.00 95.06 92 ILE A CA 1
ATOM 740 C C . ILE A 1 92 ? 0.585 3.415 4.163 1.00 95.06 92 ILE A C 1
ATOM 742 O O . ILE A 1 92 ? 1.667 3.357 4.755 1.00 95.06 92 ILE A O 1
ATOM 746 N N . TYR A 1 93 ? -0.190 4.494 4.204 1.00 93.25 93 TYR A N 1
ATOM 747 C CA . TYR A 1 93 ? 0.221 5.737 4.849 1.00 93.25 93 TYR A CA 1
ATOM 748 C C . TYR A 1 93 ? -0.935 6.453 5.545 1.00 93.25 93 TYR A C 1
ATOM 750 O O . TYR A 1 93 ? -2.111 6.282 5.207 1.00 93.25 93 TYR A O 1
ATOM 758 N N . VAL A 1 94 ? -0.571 7.299 6.506 1.00 89.81 94 VAL A N 1
ATOM 759 C CA . VAL A 1 94 ? -1.492 8.134 7.282 1.00 89.81 94 VAL A CA 1
ATOM 760 C C . VAL A 1 94 ? -1.104 9.602 7.167 1.00 89.81 94 VAL A C 1
ATOM 762 O O . VAL A 1 94 ? 0.068 9.943 6.987 1.00 89.81 94 VAL A O 1
ATOM 765 N N . ASP A 1 95 ? -2.098 10.478 7.281 1.00 87.69 95 ASP A N 1
ATOM 766 C CA . ASP A 1 95 ? -1.858 11.893 7.536 1.00 87.69 95 ASP A CA 1
ATOM 767 C C . ASP A 1 95 ? -1.751 12.084 9.056 1.00 87.69 95 ASP A C 1
ATOM 769 O O . ASP A 1 95 ? -2.760 11.917 9.739 1.00 87.69 95 ASP A O 1
ATOM 773 N N . PRO A 1 96 ? -0.577 12.431 9.613 1.00 85.75 96 PRO A N 1
ATOM 774 C CA . PRO A 1 96 ? -0.417 12.600 11.057 1.00 85.75 96 PRO A CA 1
ATOM 775 C C . PRO A 1 96 ? -1.217 13.790 11.614 1.00 85.75 96 PRO A C 1
ATOM 777 O O . PRO A 1 96 ? -1.387 13.904 12.830 1.00 85.75 96 PRO A O 1
ATOM 780 N N . SER A 1 97 ? -1.690 14.698 10.752 1.00 83.56 97 SER A N 1
ATOM 781 C CA . SER A 1 97 ? -2.575 15.800 11.140 1.00 83.56 97 SER A CA 1
ATOM 782 C C . SER A 1 97 ? -4.045 15.386 11.231 1.00 83.56 97 SER A C 1
ATOM 784 O O . SER A 1 97 ? -4.858 16.131 11.786 1.00 83.56 97 SER A O 1
ATOM 786 N N . GLU A 1 98 ? -4.383 14.191 10.748 1.00 76.12 98 GLU A N 1
ATOM 787 C CA . GLU A 1 98 ? -5.730 13.652 10.778 1.00 76.12 98 GLU A CA 1
ATOM 788 C C . GLU A 1 98 ? -5.823 12.384 11.614 1.00 76.12 98 GLU A C 1
ATOM 790 O O . GLU A 1 98 ? -4.894 11.597 11.748 1.00 76.12 98 GLU A O 1
ATOM 795 N N . THR A 1 99 ? -6.988 12.177 12.215 1.00 63.25 99 THR A N 1
ATOM 796 C CA . THR A 1 99 ? -7.166 11.109 13.198 1.00 63.25 99 THR A CA 1
ATOM 797 C C . THR A 1 99 ? -7.530 9.762 12.576 1.00 63.25 99 THR A C 1
ATOM 799 O O . THR A 1 99 ? -7.475 8.761 13.283 1.00 63.25 99 THR A O 1
ATOM 802 N N . THR A 1 100 ? -7.947 9.713 11.302 1.00 56.94 100 THR A N 1
ATOM 803 C CA . THR A 1 100 ? -8.627 8.534 10.724 1.00 56.94 100 THR A CA 1
ATOM 804 C C . THR A 1 100 ? -8.530 8.463 9.194 1.00 56.94 100 THR A C 1
ATOM 806 O O . THR A 1 100 ? -9.516 8.685 8.496 1.00 56.94 100 THR A O 1
ATOM 809 N N . ARG A 1 101 ? -7.352 8.158 8.633 1.00 73.00 101 ARG A N 1
ATOM 810 C CA . ARG A 1 101 ? -7.261 7.871 7.190 1.00 73.00 101 ARG A CA 1
ATOM 811 C C . ARG A 1 101 ? -6.440 6.631 6.889 1.00 73.00 101 ARG A C 1
ATOM 813 O O . ARG A 1 101 ? -5.299 6.522 7.322 1.00 73.00 101 ARG A O 1
ATOM 820 N N . SER A 1 102 ? -7.034 5.732 6.111 1.00 77.88 102 SER A N 1
ATOM 821 C CA . SER A 1 102 ? -6.378 4.545 5.567 1.00 77.88 102 SER A CA 1
ATOM 822 C C . SER A 1 102 ? -6.110 4.771 4.089 1.00 77.88 102 SER A C 1
ATOM 824 O O . SER A 1 102 ? -6.999 4.577 3.258 1.00 77.88 102 SER A O 1
ATOM 826 N N . ASN A 1 103 ? -4.899 5.213 3.759 1.00 88.88 103 ASN A N 1
ATOM 827 C CA . ASN A 1 103 ? -4.528 5.504 2.379 1.00 88.88 103 ASN A CA 1
ATOM 828 C C . ASN A 1 103 ? -3.496 4.515 1.859 1.00 88.88 103 ASN A C 1
ATOM 830 O O . ASN A 1 103 ? -2.649 4.023 2.607 1.00 88.88 103 ASN A O 1
ATOM 834 N N . ILE A 1 104 ? -3.531 4.289 0.554 1.00 93.31 104 ILE A N 1
ATOM 835 C CA . ILE A 1 104 ? -2.559 3.465 -0.152 1.00 93.31 104 ILE A CA 1
ATOM 836 C C . ILE A 1 104 ? -1.935 4.275 -1.288 1.00 93.31 104 ILE A C 1
ATOM 838 O O . ILE A 1 104 ? -2.614 5.047 -1.959 1.00 93.31 104 ILE A O 1
ATOM 842 N N . CYS A 1 105 ? -0.633 4.133 -1.496 1.00 95.06 105 CYS A N 1
ATOM 843 C CA . CYS A 1 105 ? 0.098 4.728 -2.605 1.00 95.06 105 CYS A CA 1
ATOM 844 C C . CYS A 1 105 ? 0.831 3.629 -3.363 1.00 95.06 105 CYS A C 1
ATOM 846 O O . CYS A 1 105 ? 1.498 2.798 -2.755 1.00 95.06 105 CYS A O 1
ATOM 848 N N . PHE A 1 106 ? 0.717 3.655 -4.682 1.00 95.75 106 PHE A N 1
ATOM 849 C CA . PHE A 1 106 ? 1.426 2.782 -5.602 1.00 95.75 106 PHE A CA 1
ATOM 850 C C . PHE A 1 106 ? 2.495 3.596 -6.305 1.00 95.75 106 PHE A C 1
ATOM 852 O O . PHE A 1 106 ? 2.193 4.634 -6.895 1.00 95.75 106 PHE A O 1
ATOM 859 N N . ILE A 1 107 ? 3.732 3.130 -6.251 1.00 95.50 107 ILE A N 1
ATOM 860 C CA . ILE A 1 107 ? 4.875 3.729 -6.920 1.00 95.50 107 ILE A CA 1
ATOM 861 C C . ILE A 1 107 ? 5.357 2.733 -7.950 1.00 95.50 107 ILE A C 1
ATOM 863 O O . ILE A 1 107 ? 5.938 1.710 -7.607 1.00 95.50 107 ILE A O 1
ATOM 867 N N . THR A 1 108 ? 5.108 3.079 -9.205 1.00 92.25 108 THR A N 1
ATOM 868 C CA . THR A 1 108 ? 5.525 2.303 -10.368 1.00 92.25 108 THR A CA 1
ATOM 869 C C . THR A 1 108 ? 6.576 3.072 -11.147 1.00 92.25 108 THR A C 1
ATOM 871 O O . THR A 1 108 ? 6.855 4.249 -10.865 1.00 92.25 108 THR A O 1
ATOM 874 N N . LYS A 1 109 ? 7.132 2.483 -12.203 1.00 88.38 109 LYS A N 1
ATOM 875 C CA . LYS A 1 109 ? 8.004 3.225 -13.130 1.00 88.38 109 LYS A CA 1
ATOM 876 C C . LYS A 1 109 ? 7.321 4.411 -13.821 1.00 88.38 109 LYS A C 1
ATOM 878 O O . LYS A 1 109 ? 7.999 5.327 -14.286 1.00 88.38 109 LYS A O 1
ATOM 883 N N . TYR A 1 110 ? 5.987 4.422 -13.887 1.00 86.00 110 TYR A N 1
ATOM 884 C CA . TYR A 1 110 ? 5.218 5.479 -14.551 1.00 86.00 110 TYR A CA 1
ATOM 885 C C . TYR A 1 110 ? 4.866 6.647 -13.626 1.00 86.00 110 TYR A C 1
ATOM 887 O O . TYR A 1 110 ? 4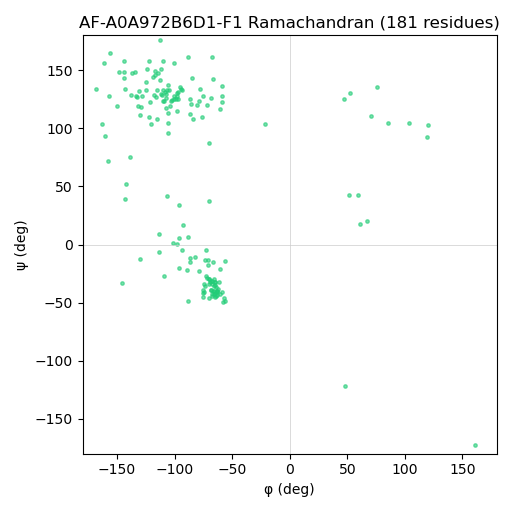.623 7.752 -14.111 1.00 86.00 110 TYR A O 1
ATOM 895 N N . GLY A 1 111 ? 4.857 6.442 -12.307 1.00 88.44 111 GLY A N 1
ATOM 896 C CA . GLY A 1 111 ? 4.520 7.505 -11.365 1.00 88.44 111 GLY A CA 1
ATOM 897 C C . GLY A 1 111 ? 4.123 7.003 -9.985 1.00 88.44 111 GLY A C 1
ATOM 898 O O . GLY A 1 111 ? 4.252 5.822 -9.681 1.00 88.44 111 GLY A O 1
ATOM 899 N N . ALA A 1 112 ? 3.653 7.933 -9.156 1.00 92.44 112 ALA A N 1
ATOM 900 C CA . ALA A 1 112 ? 3.016 7.641 -7.880 1.00 92.44 112 ALA A CA 1
ATOM 901 C C . ALA A 1 112 ? 1.503 7.876 -8.006 1.00 92.44 112 ALA A C 1
ATOM 903 O O . ALA A 1 112 ? 1.084 8.910 -8.528 1.00 92.44 112 ALA A O 1
ATOM 904 N N . ASN A 1 113 ? 0.696 6.928 -7.534 1.00 92.00 113 ASN A N 1
ATOM 905 C CA . ASN A 1 113 ? -0.762 6.990 -7.553 1.00 92.00 113 ASN A CA 1
ATOM 906 C C . ASN A 1 113 ? -1.305 6.690 -6.156 1.00 92.00 113 ASN A C 1
ATOM 908 O O . ASN A 1 113 ? -1.102 5.596 -5.636 1.00 92.00 113 ASN A O 1
ATOM 912 N N . ALA A 1 114 ? -2.010 7.648 -5.560 1.00 90.81 114 ALA A N 1
ATOM 913 C CA . ALA A 1 114 ? -2.666 7.466 -4.271 1.00 90.81 114 ALA A CA 1
ATOM 914 C C . ALA A 1 114 ? -4.137 7.063 -4.442 1.00 90.81 114 ALA A C 1
ATOM 916 O O . ALA A 1 114 ? -4.859 7.671 -5.235 1.00 90.81 114 ALA A O 1
ATOM 917 N N . LEU A 1 115 ? -4.588 6.081 -3.661 1.00 88.50 115 LEU A N 1
ATOM 918 C CA . LEU A 1 115 ? -6.000 5.767 -3.465 1.00 88.50 115 LEU A CA 1
ATOM 919 C C . LEU A 1 115 ? -6.375 6.033 -2.007 1.00 88.50 115 LEU A C 1
ATOM 921 O O . LEU A 1 115 ? -5.698 5.599 -1.073 1.00 88.50 115 LEU A O 1
ATOM 925 N N . ASP A 1 116 ? -7.493 6.725 -1.835 1.00 84.44 116 ASP A N 1
ATOM 926 C CA . ASP A 1 116 ? -8.077 7.022 -0.534 1.00 84.44 116 ASP A CA 1
ATOM 927 C C . ASP A 1 116 ? -9.315 6.140 -0.319 1.00 84.44 116 ASP A C 1
ATOM 929 O O . ASP A 1 116 ? -10.389 6.384 -0.886 1.00 84.44 116 ASP A O 1
ATOM 933 N N . PHE A 1 117 ? -9.165 5.105 0.513 1.00 77.06 117 PHE A N 1
ATOM 934 C CA . PHE A 1 117 ? -10.275 4.225 0.897 1.00 77.06 117 PHE A CA 1
ATOM 935 C C . PHE A 1 117 ? -11.283 4.914 1.822 1.00 77.06 117 PHE A C 1
ATOM 937 O O . PHE A 1 117 ? -12.416 4.454 1.944 1.00 77.06 117 PHE A O 1
ATOM 944 N N . SER A 1 118 ? -10.888 6.024 2.446 1.00 66.75 118 SER A N 1
ATOM 945 C CA . SER A 1 118 ? -11.698 6.827 3.364 1.00 66.75 118 SER A CA 1
ATOM 946 C C . SER A 1 118 ? -12.378 8.031 2.702 1.00 66.75 118 SER A C 1
ATOM 948 O O . SER A 1 118 ? -13.044 8.801 3.392 1.00 66.75 118 SER A O 1
ATOM 950 N N . SER A 1 119 ? -12.277 8.173 1.374 1.00 60.31 119 SER A N 1
ATOM 951 C CA . SER A 1 119 ? -12.670 9.381 0.625 1.00 60.31 119 SER A CA 1
ATOM 952 C C . SER A 1 119 ? -14.120 9.852 0.802 1.00 60.31 119 SER A C 1
ATOM 954 O O . SER A 1 119 ? -14.417 10.991 0.445 1.00 60.31 119 SER A O 1
ATOM 956 N N . ASN A 1 120 ? -15.020 9.036 1.366 1.00 51.56 120 ASN A N 1
ATOM 957 C CA . ASN A 1 120 ? -16.412 9.430 1.603 1.00 51.56 120 ASN A CA 1
ATOM 958 C C . ASN A 1 120 ? -16.966 9.174 3.016 1.00 51.56 120 ASN A C 1
ATOM 960 O O . ASN A 1 120 ? -18.011 9.743 3.323 1.00 51.56 120 ASN A O 1
ATOM 964 N N . GLU A 1 121 ? -16.308 8.407 3.895 1.00 55.94 121 GLU A N 1
ATOM 965 C CA . GLU A 1 121 ? -16.792 8.142 5.262 1.00 55.94 121 GLU A CA 1
ATOM 966 C C . GLU A 1 121 ? -15.601 7.922 6.219 1.00 55.94 121 GLU A C 1
ATOM 968 O O . GLU A 1 121 ? -14.787 7.021 6.031 1.00 55.94 121 GLU A O 1
ATOM 973 N N . PHE A 1 122 ? -15.481 8.776 7.244 1.00 60.06 122 PHE A N 1
ATOM 974 C CA . PHE A 1 122 ? -14.361 8.862 8.205 1.00 60.06 122 PHE A CA 1
ATOM 975 C C . PHE A 1 122 ? -14.265 7.686 9.200 1.00 60.06 122 PHE A C 1
ATOM 977 O O . PHE A 1 122 ? -13.985 7.886 10.383 1.00 60.06 122 PHE A O 1
ATOM 984 N N . SER A 1 123 ? -14.550 6.459 8.778 1.00 76.75 123 SER A N 1
ATOM 985 C CA . SER A 1 123 ? -14.634 5.320 9.692 1.00 76.75 123 SER A CA 1
ATOM 986 C C . SER A 1 123 ? -13.555 4.266 9.488 1.00 76.75 123 SER A C 1
ATOM 988 O O . SER A 1 123 ? -13.475 3.391 10.331 1.00 76.75 123 SER A O 1
ATOM 990 N N . PHE A 1 124 ? -12.685 4.319 8.477 1.00 87.25 124 PHE A N 1
ATOM 991 C CA . PHE A 1 124 ? -11.711 3.237 8.254 1.00 87.25 124 PHE A CA 1
ATOM 992 C C . PHE A 1 124 ? -10.295 3.539 8.759 1.00 87.25 124 PHE A C 1
ATOM 994 O O . PHE A 1 124 ? -9.670 4.527 8.366 1.00 87.25 124 PHE A O 1
ATOM 1001 N N . VAL A 1 125 ? -9.754 2.624 9.566 1.00 89.69 125 VAL A N 1
ATOM 1002 C CA . VAL A 1 125 ? -8.346 2.589 10.012 1.00 89.69 125 VAL A CA 1
ATOM 1003 C C . VAL A 1 125 ? -7.688 1.268 9.623 1.00 89.69 125 VAL A C 1
ATOM 1005 O O . VAL A 1 125 ? -8.377 0.266 9.440 1.00 89.69 125 VAL A O 1
ATOM 1008 N N . PHE A 1 126 ? -6.358 1.230 9.538 1.00 92.12 126 PHE A N 1
ATOM 1009 C CA . PHE A 1 126 ? -5.623 -0.028 9.398 1.00 92.12 126 PHE A CA 1
ATOM 1010 C C . PHE A 1 126 ? -5.919 -0.940 10.589 1.00 92.12 126 PHE A C 1
ATOM 1012 O O . PHE A 1 126 ? -5.828 -0.520 11.742 1.00 92.12 126 PHE A O 1
ATOM 1019 N N . ALA A 1 127 ? -6.317 -2.184 10.322 1.00 90.75 127 ALA A N 1
ATOM 1020 C CA . ALA A 1 127 ? -6.775 -3.076 11.382 1.00 90.75 127 ALA A CA 1
ATOM 1021 C C . ALA A 1 127 ? -5.640 -3.502 12.328 1.00 90.75 127 ALA A C 1
ATOM 1023 O O . ALA A 1 127 ? -5.911 -3.710 13.513 1.00 90.75 127 ALA A O 1
ATOM 1024 N N . ASN A 1 128 ? -4.419 -3.627 11.789 1.00 89.25 128 ASN A N 1
ATOM 1025 C CA . ASN A 1 128 ? -3.221 -4.160 12.446 1.00 89.25 128 ASN A CA 1
ATOM 1026 C C . ASN A 1 128 ? -1.938 -3.399 12.031 1.00 89.25 128 ASN A C 1
ATOM 1028 O O . ASN A 1 128 ? -0.905 -4.020 11.778 1.00 89.25 128 ASN A O 1
ATOM 1032 N N . ASP A 1 129 ? -2.004 -2.070 11.880 1.00 88.56 129 ASP A N 1
ATOM 1033 C CA . ASP A 1 129 ? -0.873 -1.225 11.454 1.00 88.56 129 ASP A CA 1
ATOM 1034 C C . ASP A 1 129 ? -0.153 -1.804 10.220 1.00 88.56 129 ASP A C 1
ATOM 1036 O O . ASP A 1 129 ? -0.794 -2.049 9.194 1.00 88.56 129 ASP A O 1
ATOM 1040 N N . ALA A 1 130 ? 1.149 -2.084 10.327 1.00 88.31 130 ALA A N 1
ATOM 1041 C CA . ALA A 1 130 ? 1.972 -2.610 9.246 1.00 88.31 130 ALA A CA 1
ATOM 1042 C C . ALA A 1 130 ? 1.514 -3.979 8.714 1.00 88.31 130 ALA A C 1
ATOM 1044 O O . ALA A 1 130 ? 1.615 -4.232 7.516 1.00 88.31 130 ALA A O 1
ATOM 1045 N N . GLU A 1 131 ? 0.942 -4.841 9.562 1.00 93.50 131 GLU A N 1
ATOM 1046 C CA . GLU A 1 131 ? 0.442 -6.166 9.152 1.00 93.50 131 GLU A CA 1
ATOM 1047 C C . GLU A 1 131 ? -0.853 -6.090 8.329 1.00 93.50 131 GLU A C 1
ATOM 1049 O O . GLU A 1 131 ? -1.364 -7.106 7.841 1.00 93.50 131 GLU A O 1
ATOM 1054 N N . SER A 1 132 ? -1.401 -4.883 8.185 1.00 94.75 132 SER A N 1
ATOM 1055 C CA . SER A 1 132 ? -2.573 -4.625 7.359 1.00 94.75 132 SER A CA 1
ATOM 1056 C C . SER A 1 132 ? -2.258 -4.665 5.871 1.00 94.75 132 SER A C 1
ATOM 1058 O O . SER A 1 132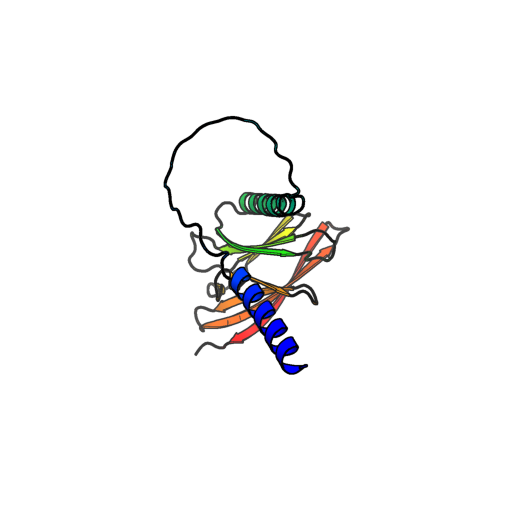 ? -3.205 -4.703 5.101 1.00 94.75 132 SER A O 1
ATOM 1060 N N . LEU A 1 133 ? -0.987 -4.655 5.460 1.00 96.88 133 LEU A N 1
ATOM 1061 C CA . LEU A 1 133 ? -0.571 -4.714 4.060 1.00 96.88 133 LEU A CA 1
ATOM 1062 C C . LEU A 1 133 ? 0.032 -6.084 3.735 1.00 96.88 133 LEU A C 1
ATOM 1064 O O . LEU A 1 133 ? 0.917 -6.561 4.442 1.00 96.88 133 LEU A O 1
ATOM 1068 N N . LYS A 1 134 ? -0.449 -6.719 2.661 1.00 96.69 134 LYS A N 1
ATOM 1069 C CA . LYS A 1 134 ? 0.075 -7.995 2.151 1.00 96.69 134 LYS A CA 1
ATOM 1070 C C . LYS A 1 134 ? 0.035 -8.038 0.630 1.00 96.69 134 LYS A C 1
ATOM 1072 O O . LYS A 1 134 ? -0.901 -7.522 0.021 1.00 96.69 134 LYS A O 1
ATOM 1077 N N . ILE A 1 135 ? 0.986 -8.747 0.030 1.00 96.69 135 ILE A N 1
ATOM 1078 C CA . ILE A 1 135 ? 0.938 -9.138 -1.382 1.00 96.69 135 ILE A CA 1
ATOM 1079 C C . ILE A 1 135 ? 0.424 -10.577 -1.483 1.00 96.69 135 ILE A C 1
ATOM 1081 O O . ILE A 1 135 ? 0.893 -11.471 -0.778 1.00 96.69 135 ILE A O 1
ATOM 1085 N N . LEU A 1 136 ? -0.568 -10.806 -2.340 1.00 95.50 136 LEU A N 1
ATOM 1086 C CA . LEU A 1 136 ? -1.082 -12.136 -2.670 1.00 95.50 136 LEU A CA 1
ATOM 1087 C C . LEU A 1 136 ? -0.617 -12.482 -4.085 1.00 95.50 136 LEU A C 1
ATOM 1089 O O . LEU A 1 136 ? -1.013 -11.786 -5.002 1.00 95.50 136 LEU A O 1
ATOM 1093 N N . GLU A 1 137 ? 0.185 -13.530 -4.288 1.00 88.69 137 GLU A N 1
ATOM 1094 C CA . GLU A 1 137 ? 0.917 -13.753 -5.556 1.00 88.69 137 GLU A CA 1
ATOM 1095 C C . GLU A 1 137 ? 0.168 -14.553 -6.649 1.00 88.69 137 GLU A C 1
ATOM 1097 O O . GLU A 1 137 ? 0.756 -14.922 -7.664 1.00 88.69 137 GLU A O 1
ATOM 1102 N N . SER A 1 138 ? -1.118 -14.895 -6.498 1.00 86.62 138 SER A N 1
ATOM 1103 C CA . SER A 1 138 ? -1.821 -15.752 -7.481 1.00 86.62 138 SER A CA 1
ATOM 1104 C C . SER A 1 138 ? -3.357 -15.656 -7.421 1.00 86.62 138 SER A C 1
ATOM 1106 O O . SER A 1 138 ? -3.992 -16.425 -6.695 1.00 86.62 138 SER A O 1
ATOM 1108 N N . PRO A 1 139 ? -3.991 -14.784 -8.233 1.00 87.06 139 PRO A N 1
ATOM 1109 C CA . PRO A 1 139 ? -3.363 -13.728 -9.040 1.00 87.06 139 PRO A CA 1
ATOM 1110 C C . PRO A 1 139 ? -2.764 -12.633 -8.146 1.00 87.06 139 PRO A C 1
ATOM 1112 O O . PRO A 1 139 ? -3.171 -12.528 -6.990 1.00 87.06 139 PRO A O 1
ATOM 1115 N N . ILE A 1 140 ? -1.840 -11.827 -8.687 1.00 92.50 140 ILE A N 1
ATOM 1116 C CA . ILE A 1 140 ? -1.242 -10.705 -7.954 1.00 92.50 140 ILE A CA 1
ATOM 1117 C C . ILE A 1 140 ? -2.318 -9.714 -7.497 1.00 92.50 140 ILE A C 1
ATOM 1119 O O . ILE A 1 140 ? -3.111 -9.218 -8.301 1.00 92.50 140 ILE A O 1
ATOM 1123 N N . ARG A 1 141 ? -2.379 -9.480 -6.182 1.00 95.06 141 ARG A N 1
ATOM 1124 C CA . ARG A 1 141 ? -3.270 -8.513 -5.526 1.00 95.06 141 ARG A CA 1
ATOM 1125 C C . ARG A 1 141 ? -2.556 -7.880 -4.347 1.00 95.06 141 ARG A C 1
ATOM 1127 O O . ARG A 1 141 ? -1.888 -8.578 -3.583 1.00 95.06 141 ARG A O 1
ATOM 1134 N N . VAL A 1 142 ? -2.810 -6.597 -4.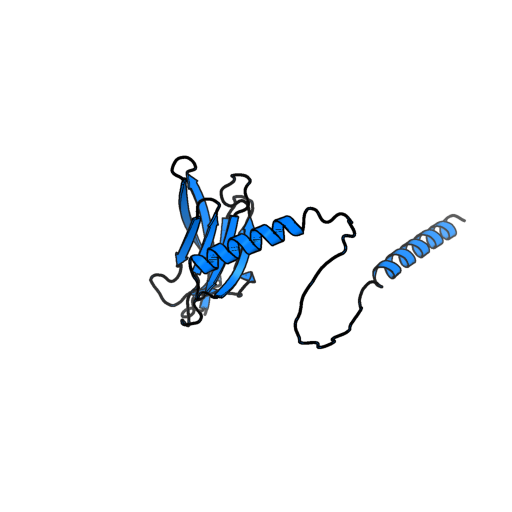127 1.00 96.81 142 VAL A N 1
ATOM 1135 C CA . VAL A 1 142 ? -2.526 -5.977 -2.835 1.00 96.81 142 VAL A CA 1
ATOM 1136 C C . VAL A 1 142 ? -3.721 -6.200 -1.920 1.00 96.81 142 VAL A C 1
ATOM 1138 O O . VAL A 1 142 ? -4.837 -5.790 -2.232 1.00 96.81 142 VAL A O 1
ATOM 1141 N N . CYS A 1 143 ? -3.485 -6.848 -0.789 1.00 96.38 143 CYS A N 1
ATOM 1142 C CA . CYS A 1 143 ? -4.454 -7.019 0.278 1.00 96.38 143 CYS A CA 1
ATOM 1143 C C . CYS A 1 143 ? -4.221 -5.952 1.355 1.00 96.38 143 CYS A C 1
ATOM 1145 O O . CYS A 1 143 ? -3.113 -5.826 1.881 1.00 96.38 143 CYS A O 1
ATOM 1147 N N . VAL A 1 144 ? -5.271 -5.190 1.670 1.00 95.50 144 VAL A N 1
ATOM 1148 C CA . VAL A 1 144 ? -5.287 -4.190 2.739 1.00 95.50 144 VAL A CA 1
ATOM 1149 C C . VAL A 1 144 ? -6.390 -4.523 3.738 1.00 95.50 144 VAL A C 1
ATOM 1151 O O . VAL A 1 144 ? -7.559 -4.611 3.367 1.00 95.50 144 VAL A O 1
ATOM 1154 N N . ILE A 1 145 ? -6.042 -4.696 5.011 1.00 94.56 145 ILE A N 1
ATOM 1155 C CA . ILE A 1 145 ? -7.003 -5.023 6.071 1.00 94.56 145 ILE A CA 1
ATOM 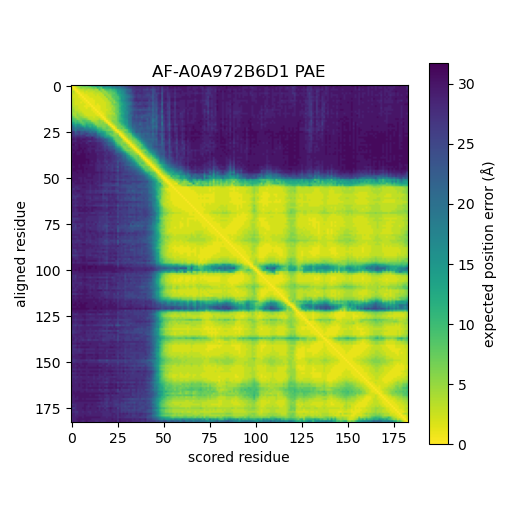1156 C C . ILE A 1 145 ? -7.391 -3.750 6.820 1.00 94.56 145 ILE A C 1
ATOM 1158 O O . ILE A 1 145 ? -6.568 -3.145 7.511 1.00 94.56 145 ILE A O 1
ATOM 1162 N N . LEU A 1 146 ? -8.657 -3.362 6.714 1.00 92.31 146 LEU A N 1
ATOM 1163 C CA . LEU A 1 146 ? -9.195 -2.163 7.349 1.00 92.31 146 LEU A CA 1
ATOM 1164 C C . LEU A 1 146 ? -10.233 -2.527 8.407 1.00 92.31 146 LEU A C 1
ATOM 1166 O O . LEU A 1 146 ? -10.966 -3.501 8.270 1.00 92.31 146 LEU A O 1
ATOM 1170 N N . ARG A 1 147 ? -10.311 -1.717 9.456 1.00 91.69 147 ARG A N 1
ATOM 1171 C CA . ARG A 1 147 ? -11.331 -1.778 10.500 1.00 91.69 147 ARG A CA 1
ATOM 1172 C C . ARG A 1 147 ? -12.216 -0.549 10.393 1.00 91.69 147 ARG A C 1
ATOM 1174 O O . ARG A 1 147 ? -11.712 0.573 10.382 1.00 91.69 147 ARG A O 1
ATOM 1181 N N . GLU A 1 148 ? -13.521 -0.762 10.369 1.00 90.00 148 GLU A N 1
ATOM 1182 C CA . GLU A 1 148 ? -14.500 0.303 10.503 1.00 90.00 148 GLU A CA 1
ATOM 1183 C C . GLU A 1 148 ? -14.667 0.665 11.989 1.00 90.00 148 GLU A C 1
ATOM 1185 O O . GLU A 1 148 ? -15.049 -0.161 12.805 1.00 90.00 148 GLU A O 1
ATOM 1190 N N . ILE A 1 149 ? -14.387 1.906 12.374 1.00 88.06 149 ILE A N 1
ATOM 1191 C CA . ILE A 1 149 ? -14.374 2.392 13.758 1.00 88.06 149 ILE A CA 1
ATOM 1192 C C . ILE A 1 149 ? -15.754 2.290 14.412 1.00 88.06 149 ILE A C 1
ATOM 1194 O O . ILE A 1 149 ? -15.850 1.981 15.597 1.00 88.06 149 ILE A O 1
ATOM 1198 N N . ASN A 1 150 ? -16.821 2.572 13.660 1.00 87.62 150 ASN A N 1
ATOM 1199 C CA . ASN A 1 150 ? -18.170 2.683 14.218 1.00 87.62 150 ASN A CA 1
ATOM 1200 C C . ASN A 1 150 ? -18.780 1.320 14.549 1.00 87.62 150 ASN A C 1
ATOM 1202 O O . ASN A 1 150 ? -19.441 1.170 15.575 1.00 87.62 150 ASN A O 1
ATOM 1206 N N . THR A 1 151 ? -18.582 0.348 13.664 1.00 90.50 151 THR A N 1
ATOM 1207 C CA . THR A 1 151 ? -19.126 -1.012 13.779 1.00 90.50 151 THR A CA 1
ATOM 1208 C C . THR A 1 151 ? -18.117 -1.975 14.389 1.00 90.50 151 THR A C 1
ATOM 1210 O O . THR A 1 151 ? -18.507 -3.007 14.918 1.00 90.50 151 THR A O 1
ATOM 1213 N N . ASN A 1 152 ? -16.827 -1.630 14.350 1.00 91.00 152 ASN A N 1
ATOM 1214 C CA . ASN A 1 152 ? -15.705 -2.520 14.625 1.00 91.00 152 ASN A CA 1
ATOM 1215 C C . ASN A 1 152 ? -15.629 -3.723 13.658 1.00 91.00 152 ASN A C 1
ATOM 1217 O O . ASN A 1 152 ? -14.944 -4.703 13.953 1.00 91.00 152 ASN A O 1
ATOM 1221 N N . ASP A 1 153 ? -16.310 -3.643 12.510 1.00 92.38 153 ASP A N 1
ATOM 1222 C CA . ASP A 1 153 ? -16.201 -4.611 11.422 1.00 92.38 153 ASP A CA 1
ATOM 1223 C C . ASP A 1 153 ? -14.798 -4.550 10.799 1.00 92.38 153 ASP A C 1
ATOM 1225 O O . ASP A 1 153 ? -14.205 -3.478 10.651 1.00 92.38 153 ASP A O 1
ATOM 1229 N N . ILE A 1 154 ? -14.260 -5.704 10.411 1.00 93.56 154 ILE A N 1
ATOM 1230 C CA . ILE A 1 154 ? -12.975 -5.826 9.723 1.00 93.56 154 ILE A CA 1
ATOM 1231 C C . ILE A 1 154 ? -13.229 -6.277 8.293 1.00 93.56 154 ILE A C 1
ATOM 1233 O O . ILE A 1 154 ? -13.892 -7.289 8.045 1.00 93.56 154 ILE A O 1
ATOM 1237 N N . TYR A 1 155 ? -12.645 -5.540 7.359 1.00 92.94 155 TYR A N 1
ATOM 1238 C CA . TYR A 1 155 ? -12.749 -5.755 5.931 1.00 92.94 155 TYR A CA 1
ATOM 1239 C C . TYR A 1 155 ? -11.382 -6.046 5.326 1.00 92.94 155 TYR A C 1
ATOM 1241 O O . TYR A 1 155 ? -10.369 -5.457 5.702 1.00 92.94 155 TYR A O 1
ATOM 1249 N N . GLU A 1 156 ? -11.375 -6.922 4.335 1.00 94.56 156 GLU A N 1
ATOM 1250 C CA . GLU A 1 156 ? -10.237 -7.189 3.473 1.00 94.56 156 GLU A CA 1
ATOM 1251 C C . GLU A 1 156 ? -10.479 -6.525 2.116 1.00 94.56 156 GLU A C 1
ATOM 1253 O O . GLU A 1 156 ? -11.454 -6.841 1.434 1.00 94.56 156 GLU A O 1
ATOM 1258 N N . TYR A 1 157 ? -9.608 -5.594 1.734 1.00 93.56 157 TYR A N 1
ATOM 1259 C CA . TYR A 1 157 ? -9.628 -4.916 0.442 1.00 93.56 157 TYR A CA 1
ATOM 1260 C C . TYR A 1 157 ? -8.583 -5.537 -0.471 1.00 93.56 157 TYR A C 1
ATOM 1262 O O . TYR A 1 157 ? -7.410 -5.606 -0.122 1.00 93.56 157 TYR A O 1
ATOM 1270 N N . HIS A 1 158 ? -8.999 -5.977 -1.652 1.00 95.31 158 HIS A N 1
ATOM 1271 C CA . HIS A 1 158 ? -8.118 -6.478 -2.699 1.00 95.31 158 HIS A CA 1
ATOM 1272 C C . HIS A 1 158 ? -8.014 -5.425 -3.793 1.00 95.31 158 HIS A C 1
ATOM 1274 O O . HIS A 1 158 ? -8.994 -5.148 -4.486 1.00 95.31 158 HIS A O 1
ATOM 1280 N N . VAL A 1 159 ? -6.827 -4.849 -3.952 1.00 95.00 159 VAL A N 1
ATOM 1281 C CA . VAL A 1 159 ? -6.505 -3.939 -5.050 1.00 95.00 159 VAL A CA 1
ATOM 1282 C C . VAL A 1 159 ? -5.771 -4.710 -6.131 1.00 95.00 159 VAL A C 1
ATOM 1284 O O . VAL A 1 159 ? -4.750 -5.351 -5.879 1.00 95.00 159 VAL A O 1
ATOM 1287 N N . ILE A 1 160 ? -6.305 -4.637 -7.341 1.00 93.69 160 ILE A N 1
ATOM 1288 C CA . ILE A 1 160 ? -5.707 -5.193 -8.548 1.00 93.69 160 ILE A CA 1
ATOM 1289 C C . ILE A 1 160 ? -5.231 -4.011 -9.384 1.00 93.69 160 ILE A C 1
ATOM 1291 O O . ILE A 1 160 ? -6.026 -3.118 -9.698 1.00 93.69 160 ILE A O 1
ATOM 1295 N N . MET A 1 161 ? -3.940 -4.004 -9.705 1.00 92.50 161 MET A N 1
ATOM 1296 C CA . MET A 1 161 ? -3.322 -3.000 -10.560 1.00 92.50 161 MET A CA 1
ATOM 1297 C C . MET A 1 161 ? -3.316 -3.493 -12.006 1.00 92.50 161 MET A C 1
ATOM 1299 O O . MET A 1 161 ? -2.954 -4.633 -12.283 1.00 92.50 161 MET A O 1
ATOM 1303 N N . GLU A 1 162 ? -3.732 -2.631 -12.927 1.00 89.69 162 GLU A N 1
ATOM 1304 C CA . GLU A 1 162 ? -3.710 -2.909 -14.360 1.00 89.69 162 GLU A CA 1
ATOM 1305 C C . GLU A 1 162 ? -3.042 -1.739 -15.079 1.00 89.69 162 GLU A C 1
ATOM 1307 O O . GLU A 1 162 ? -3.598 -0.639 -15.143 1.00 89.69 162 GLU A O 1
ATOM 1312 N N . THR A 1 163 ? -1.853 -1.970 -15.635 1.00 85.94 163 THR A N 1
ATOM 1313 C CA . THR A 1 163 ? -1.119 -0.938 -16.370 1.00 85.94 163 THR A CA 1
ATOM 1314 C C . THR A 1 163 ? -1.218 -1.141 -17.879 1.00 85.94 163 THR A C 1
ATOM 1316 O O . THR A 1 163 ? -0.823 -2.173 -18.424 1.00 85.94 163 THR A O 1
ATOM 1319 N N . ASP A 1 164 ? -1.697 -0.115 -18.578 1.00 85.94 164 ASP A N 1
ATOM 1320 C CA . ASP A 1 164 ? -1.604 -0.009 -20.030 1.00 85.94 164 ASP A CA 1
ATOM 1321 C C . ASP A 1 164 ? -0.235 0.580 -20.402 1.00 85.94 164 ASP A C 1
ATOM 1323 O O . ASP A 1 164 ? 0.036 1.766 -20.189 1.00 85.94 164 ASP A O 1
ATOM 1327 N N . LYS A 1 165 ? 0.642 -0.264 -20.958 1.00 83.25 165 LYS A N 1
ATOM 1328 C CA . LYS A 1 165 ? 2.020 0.105 -21.324 1.00 83.25 165 LYS A CA 1
ATOM 1329 C C . LYS A 1 165 ? 2.079 1.097 -22.488 1.00 83.25 165 LYS A C 1
ATOM 1331 O O . LYS A 1 165 ? 2.986 1.931 -22.523 1.00 83.25 165 LYS A O 1
ATOM 1336 N N . ASP A 1 166 ? 1.121 1.040 -23.412 1.00 85.62 166 ASP A N 1
ATOM 1337 C CA . ASP A 1 166 ? 1.080 1.923 -24.580 1.00 85.62 166 ASP A CA 1
ATOM 1338 C C . ASP A 1 166 ? 0.611 3.325 -24.178 1.00 85.62 166 ASP A C 1
ATOM 1340 O O . ASP A 1 166 ? 1.153 4.335 -24.639 1.00 85.62 166 ASP A O 1
ATOM 1344 N N . MET A 1 167 ? -0.364 3.392 -23.269 1.00 85.44 167 MET A N 1
ATOM 1345 C CA . MET A 1 167 ? -0.893 4.649 -22.737 1.00 85.44 167 MET A CA 1
ATOM 1346 C C . MET A 1 167 ? -0.112 5.186 -21.534 1.00 85.44 167 MET A C 1
ATOM 1348 O O . MET A 1 167 ? -0.320 6.340 -21.157 1.00 85.44 167 MET A O 1
ATOM 1352 N N . LYS A 1 168 ? 0.787 4.382 -20.950 1.00 83.56 168 LYS A N 1
ATOM 1353 C CA . LYS A 1 168 ? 1.483 4.668 -19.681 1.00 83.56 168 LYS A CA 1
ATOM 1354 C C . LYS A 1 168 ? 0.501 5.034 -18.567 1.00 83.56 168 LYS A C 1
ATOM 1356 O O . LYS A 1 168 ? 0.712 5.997 -17.830 1.00 83.56 168 LYS A O 1
ATOM 1361 N N . LEU A 1 169 ? -0.604 4.297 -18.502 1.00 82.12 169 LEU A N 1
ATOM 1362 C CA . LEU A 1 169 ? -1.707 4.558 -17.586 1.00 82.12 169 LEU A CA 1
ATOM 1363 C C . LEU A 1 169 ? -1.873 3.376 -16.638 1.00 82.12 169 LEU A C 1
ATOM 1365 O O . LEU A 1 169 ? -2.025 2.247 -17.092 1.00 82.12 169 LEU A O 1
ATOM 1369 N N . THR A 1 170 ? -1.909 3.651 -15.339 1.00 85.75 170 THR A N 1
ATOM 1370 C CA . THR A 1 170 ? -2.206 2.650 -14.311 1.00 85.75 170 THR A CA 1
ATOM 1371 C C . THR A 1 170 ? -3.646 2.820 -13.840 1.00 85.75 170 THR A C 1
ATOM 1373 O O . THR A 1 170 ? -4.044 3.905 -13.414 1.00 85.75 170 THR A O 1
ATOM 1376 N N . ASN A 1 171 ? -4.424 1.746 -13.923 1.00 88.81 171 ASN A N 1
ATOM 1377 C CA . ASN A 1 171 ? -5.785 1.653 -13.412 1.00 88.81 171 ASN A CA 1
ATOM 1378 C C . ASN A 1 171 ? -5.832 0.721 -12.201 1.00 88.81 171 ASN A C 1
ATOM 1380 O O . ASN A 1 171 ? -4.985 -0.156 -12.033 1.00 88.81 171 ASN A O 1
ATOM 1384 N N . PHE A 1 172 ? -6.864 0.897 -11.378 1.00 91.19 172 PHE A N 1
ATOM 1385 C CA . PHE A 1 172 ? -7.057 0.110 -10.168 1.00 91.19 172 PHE A CA 1
ATOM 1386 C C . PHE A 1 172 ? -8.478 -0.428 -10.105 1.00 91.19 172 PHE A C 1
ATOM 1388 O O . PHE A 1 172 ? -9.450 0.317 -10.261 1.00 91.19 172 PHE A O 1
ATOM 1395 N N . LYS A 1 173 ? -8.596 -1.721 -9.815 1.00 92.38 173 LYS A N 1
ATOM 1396 C CA . LYS A 1 173 ? -9.853 -2.350 -9.422 1.00 92.38 173 LYS A CA 1
ATOM 1397 C C . LYS A 1 173 ? -9.780 -2.689 -7.941 1.00 92.38 173 LYS A C 1
ATOM 1399 O O . LYS A 1 173 ? -8.808 -3.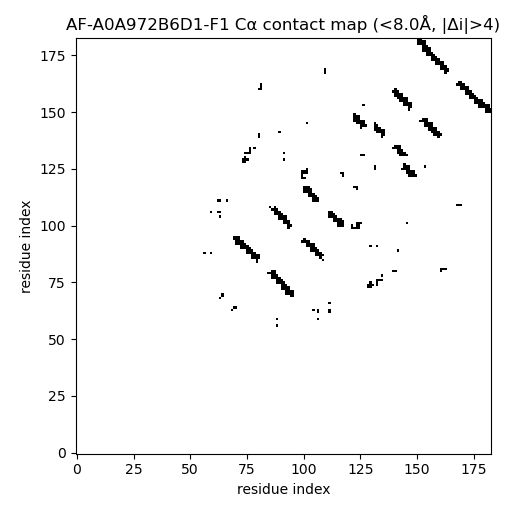288 -7.494 1.00 92.38 173 LYS A O 1
ATOM 1404 N N . VAL A 1 174 ? -10.817 -2.324 -7.196 1.00 91.69 174 VAL A N 1
ATOM 1405 C CA . VAL A 1 174 ? -10.917 -2.589 -5.759 1.00 91.69 174 VAL A CA 1
ATOM 1406 C C . VAL A 1 174 ? -12.095 -3.521 -5.503 1.00 91.69 174 VAL A C 1
ATOM 1408 O O . VAL A 1 174 ? -13.214 -3.252 -5.939 1.00 91.69 174 VAL A O 1
ATOM 1411 N N . GLU A 1 175 ? -11.837 -4.613 -4.795 1.00 93.19 175 GLU A N 1
ATOM 1412 C CA . GLU A 1 175 ? -12.839 -5.537 -4.258 1.00 93.19 175 GLU A CA 1
ATOM 1413 C C . GLU A 1 175 ? -12.738 -5.520 -2.729 1.00 93.19 175 GLU A C 1
ATOM 1415 O O . GLU A 1 175 ? -11.642 -5.354 -2.199 1.00 93.19 175 GLU A O 1
ATOM 1420 N N . ASN A 1 176 ? -13.848 -5.675 -2.006 1.00 91.19 176 ASN A N 1
ATOM 1421 C CA . ASN A 1 176 ? -13.833 -5.719 -0.545 1.00 91.19 176 ASN A CA 1
ATOM 1422 C C . ASN A 1 176 ? -14.686 -6.860 0.017 1.00 91.19 176 ASN A C 1
ATOM 1424 O O . ASN A 1 176 ? -15.710 -7.245 -0.551 1.00 91.19 176 ASN A O 1
ATOM 1428 N N . PHE A 1 177 ? -14.261 -7.386 1.163 1.00 93.19 177 PHE A N 1
ATOM 1429 C CA . PHE A 1 177 ? -14.882 -8.530 1.823 1.00 93.19 177 PHE A CA 1
ATOM 1430 C C . PHE A 1 177 ? -14.962 -8.279 3.327 1.00 93.19 177 PHE A C 1
ATOM 1432 O O . PHE A 1 177 ? -13.954 -7.962 3.945 1.00 93.19 177 PHE A O 1
ATOM 1439 N N . LEU A 1 178 ? -16.139 -8.441 3.932 1.00 92.75 178 LEU A N 1
ATOM 1440 C CA . LEU A 1 178 ? -16.270 -8.465 5.392 1.00 92.75 178 LEU A CA 1
ATOM 1441 C C . LEU A 1 178 ? -15.680 -9.781 5.917 1.00 92.75 178 LEU A C 1
ATOM 1443 O O . LEU A 1 178 ? -16.168 -10.853 5.550 1.00 92.75 178 LEU A O 1
ATOM 1447 N N . ILE A 1 179 ? -14.655 -9.705 6.767 1.00 95.31 179 ILE A N 1
ATOM 1448 C CA . ILE A 1 179 ? -13.961 -10.883 7.316 1.00 95.31 179 ILE A CA 1
ATOM 1449 C C . ILE A 1 179 ? -14.249 -11.115 8.802 1.00 95.31 179 ILE A C 1
ATOM 1451 O O . ILE A 1 179 ? -14.253 -12.260 9.251 1.00 95.31 179 ILE A O 1
ATOM 1455 N N . GLU A 1 180 ? -14.563 -10.061 9.554 1.00 94.81 180 GLU A N 1
ATOM 1456 C CA . GLU A 1 180 ? -15.002 -10.151 10.948 1.00 94.81 180 GLU A CA 1
ATOM 1457 C C . GLU A 1 180 ? -16.067 -9.089 11.205 1.00 94.81 180 GLU A C 1
ATOM 1459 O O . GLU A 1 180 ? -15.886 -7.944 10.809 1.00 94.81 180 GLU A O 1
ATOM 1464 N N . SER A 1 181 ? -17.172 -9.456 11.861 1.00 91.62 181 SER A N 1
ATOM 1465 C CA . SER A 1 181 ? -18.192 -8.480 12.246 1.00 91.62 181 SER A CA 1
ATOM 1466 C C . SER A 1 181 ? -18.012 -8.049 13.698 1.00 91.62 181 SER A C 1
ATOM 1468 O O . SER A 1 181 ? -17.949 -8.901 14.595 1.00 91.62 181 SER A O 1
ATOM 1470 N N . GLY A 1 182 ? -17.952 -6.740 13.924 1.00 80.94 182 GLY A N 1
ATOM 1471 C CA . GLY A 1 182 ? -17.930 -6.140 15.244 1.00 80.94 182 GLY A CA 1
ATOM 1472 C C . GLY A 1 182 ? -19.335 -6.120 15.849 1.00 80.94 182 GLY A C 1
ATOM 1473 O O . GLY A 1 182 ? -20.326 -5.817 15.189 1.00 80.94 182 GLY A O 1
ATOM 1474 N N . LYS A 1 183 ? -19.437 -6.534 17.111 1.00 63.59 183 LYS A N 1
ATOM 1475 C CA . LYS A 1 183 ? -20.679 -6.499 17.894 1.00 63.59 183 LYS A CA 1
ATOM 1476 C C . LYS A 1 183 ? -20.686 -5.330 18.857 1.00 63.59 183 LYS A C 1
ATOM 1478 O O . LYS A 1 183 ? -19.615 -5.091 19.460 1.00 63.59 183 LYS A O 1
#

Sequence (183 aa):
MKIRKLLLIIFIITIIITISITFTGCNSSEKREIIGNNSSEEVKENDFSLNDDVSLIKEYENRFKEYLPNMEIVAKEMADLDNDNEEDMVIIYVDPSETTRSNICFITKYGANALDFSSNEFSFVFANDAESLKILESPIRVCVILREINTNDIYEYHVIMETDKDMKLTNFKVENFLIESGK

Secondary structure (DSSP, 8-state):
-HHHHHHHHHHHHHHHHHHTT--------------------------TTHHHHHHHHHHHHHHHHHHSTTPEEEEEEEE-SSSSSS-EEEEEEE-TTSS---EEEEEETTEEEEEETTTT-TTEEETTGGGGEEEEETTEEEEEEEEETTT--EEEEEEEEEEETTTTEEEEEEEEEEEE---